Protein AF-A0A7X1TSQ8-F1 (afdb_monomer_lite)

Sequence (184 aa):
MPGPVLPGQARSPDPARPEPLLPPGRLTRRQRAEREAVRISEQYHWKRGFLALADALDRENWGKLRESIEREIECGMTPEEFELMLQLRAYWHEQIHFRSPYTSRYDSLPWGLGLALIRRSAGVPCLDEMIILIERLYEYAEVACSKRSLPAFAQRLGAILDRADPDVDLEYWLCAQEARCSFR

pLDDT: mean 83.76, std 14.95, range [42.09, 97.5]

Foldseek 3Di:
DDDDDDPDDDPDPDPPDPDPDDDPPDDDLLRVQLVVLVVCCVVLVQPVLSVVSSVVCSPDDNPVVVVQVVVVVVVVDHSLLSSLLVLVQVVQLPDPLQAFPPDNPRSGQRPVLSSLLQLLAPPRDDNVVSVVLLVLLSVCLVVPDDCVVQVGSNSSSVVLSVPFDSVHRSVVSSVVVVVVVVVD

Radius of gyration: 23.64 Å; chains: 1; bounding box: 44×68×71 Å

Organism: NCBI:txid2651870

Structure (mmCIF, N/CA/C/O backbone):
data_AF-A0A7X1TSQ8-F1
#
_entry.id   AF-A0A7X1TSQ8-F1
#
loop_
_atom_site.group_PDB
_atom_site.id
_atom_site.type_symbol
_atom_site.label_atom_id
_atom_site.label_alt_id
_atom_site.label_comp_id
_atom_site.label_asym_id
_atom_site.label_entity_id
_atom_site.label_seq_id
_atom_site.pdbx_PDB_ins_code
_atom_site.Cartn_x
_atom_site.Cartn_y
_atom_site.Cartn_z
_atom_site.occupancy
_atom_site.B_iso_or_equiv
_atom_site.auth_seq_id
_atom_site.auth_comp_id
_atom_site.auth_asym_id
_atom_site.auth_atom_id
_atom_site.pdbx_PDB_model_num
ATOM 1 N N . MET A 1 1 ? 20.767 52.996 46.095 1.00 42.09 1 MET A N 1
ATOM 2 C CA . MET A 1 1 ? 21.727 51.945 45.695 1.00 42.09 1 MET A CA 1
ATOM 3 C C . MET A 1 1 ? 21.057 50.590 45.907 1.00 42.09 1 MET A C 1
ATOM 5 O O . MET A 1 1 ? 20.962 50.182 47.057 1.00 42.09 1 MET A O 1
ATOM 9 N N . PRO A 1 2 ? 20.488 49.938 44.878 1.00 43.22 2 PRO A N 1
ATOM 10 C CA . PRO A 1 2 ? 19.955 48.586 45.018 1.00 43.22 2 PRO A CA 1
ATOM 11 C C . PRO A 1 2 ? 21.089 47.553 44.908 1.00 43.22 2 PRO A C 1
ATOM 13 O O . PRO A 1 2 ? 21.976 47.691 44.068 1.00 43.22 2 PRO A O 1
ATOM 16 N N . GLY A 1 3 ? 21.081 46.577 45.820 1.00 46.47 3 GLY A N 1
ATOM 17 C CA . GLY A 1 3 ? 22.130 45.569 46.007 1.00 46.47 3 GLY A CA 1
ATOM 18 C C . GLY A 1 3 ? 22.195 44.490 44.913 1.00 46.47 3 GLY A C 1
ATOM 19 O O . GLY A 1 3 ? 21.320 44.426 44.048 1.00 46.47 3 GLY A O 1
ATOM 20 N N . PRO A 1 4 ? 23.246 43.649 44.935 1.00 51.88 4 PRO A N 1
ATOM 21 C CA . PRO A 1 4 ? 23.547 42.711 43.861 1.00 51.88 4 PRO A CA 1
ATOM 22 C C . PRO A 1 4 ? 22.601 41.501 43.854 1.00 51.88 4 PRO A C 1
ATOM 24 O O . PRO A 1 4 ? 22.231 40.958 44.894 1.00 51.88 4 PRO A O 1
ATOM 27 N N . VAL A 1 5 ? 22.232 41.083 42.643 1.00 52.88 5 VAL A N 1
ATOM 28 C CA . VAL A 1 5 ? 21.383 39.925 42.337 1.00 52.88 5 VAL A CA 1
ATOM 29 C C . VAL A 1 5 ? 22.169 38.629 42.568 1.00 52.88 5 VAL A C 1
ATOM 31 O O . VAL A 1 5 ? 23.261 38.461 42.027 1.00 52.88 5 VAL A O 1
ATOM 34 N N . LEU A 1 6 ? 21.613 37.707 43.360 1.00 50.16 6 LEU A N 1
ATOM 35 C CA . LEU A 1 6 ? 22.168 36.366 43.575 1.00 50.16 6 LEU A CA 1
ATOM 36 C C . LEU A 1 6 ? 21.910 35.459 42.352 1.00 50.16 6 LEU A C 1
ATOM 38 O O . LEU A 1 6 ? 20.778 35.421 41.862 1.00 50.16 6 LEU A O 1
ATOM 42 N N . PRO A 1 7 ? 22.906 34.691 41.872 1.00 45.75 7 PRO A N 1
ATOM 43 C CA . PRO A 1 7 ? 22.723 33.726 40.795 1.00 45.75 7 PRO A CA 1
ATOM 44 C C . PRO A 1 7 ? 22.235 32.392 41.370 1.00 45.75 7 PRO A C 1
ATOM 46 O O . PRO A 1 7 ? 22.938 31.738 42.135 1.00 45.75 7 PRO A O 1
ATOM 49 N N . GLY A 1 8 ? 21.022 31.979 41.004 1.00 49.91 8 GLY A N 1
ATOM 50 C CA . GLY A 1 8 ? 20.479 30.697 41.453 1.00 49.91 8 GLY A CA 1
ATOM 51 C C . GLY A 1 8 ? 18.962 30.610 41.377 1.00 49.91 8 GLY A C 1
ATOM 52 O O . GLY A 1 8 ? 18.309 30.414 42.393 1.00 49.91 8 GLY A O 1
ATOM 53 N N . GLN A 1 9 ? 18.389 30.742 40.182 1.00 47.16 9 GLN A N 1
ATOM 54 C CA . GLN A 1 9 ? 17.048 30.223 39.918 1.00 47.16 9 GLN A CA 1
ATOM 55 C C . GLN A 1 9 ? 17.116 29.343 38.677 1.00 47.16 9 GLN A C 1
ATOM 57 O O . GLN A 1 9 ? 17.039 29.811 37.541 1.00 47.16 9 GLN A O 1
ATOM 62 N N . ALA A 1 10 ? 17.305 28.045 38.913 1.00 42.91 10 ALA A N 1
ATOM 63 C CA . ALA A 1 10 ? 16.937 27.037 37.939 1.00 42.91 10 ALA A CA 1
ATOM 64 C C . ALA A 1 10 ? 15.448 27.237 37.625 1.00 42.91 10 ALA A C 1
ATOM 66 O O . ALA A 1 10 ? 14.617 27.248 38.533 1.00 42.91 10 ALA A O 1
ATOM 67 N N . ARG A 1 11 ? 15.120 27.455 36.347 1.00 42.12 11 ARG A N 1
ATOM 68 C CA . ARG A 1 11 ? 13.734 27.448 35.878 1.00 42.12 11 ARG A CA 1
ATOM 69 C C . ARG A 1 11 ? 13.141 26.090 36.232 1.00 42.12 11 ARG A C 1
ATOM 71 O O . ARG A 1 11 ? 13.570 25.079 35.681 1.00 42.12 11 ARG A O 1
ATOM 78 N N . SER A 1 12 ? 12.179 26.074 37.147 1.00 48.53 12 SER A N 1
ATOM 79 C CA . SER A 1 12 ? 11.323 24.911 37.351 1.00 48.53 12 SER A CA 1
ATOM 80 C C . SER A 1 12 ? 10.701 24.518 36.004 1.00 48.53 12 SER A C 1
ATOM 82 O O . SER A 1 12 ? 10.292 25.414 35.257 1.00 48.53 12 SER A O 1
ATOM 84 N N . PRO A 1 13 ? 10.643 23.222 35.658 1.00 49.19 13 PRO A N 1
ATOM 85 C CA . PRO A 1 13 ? 9.943 22.786 34.463 1.00 49.19 13 PRO A CA 1
ATOM 86 C C . PRO A 1 13 ? 8.463 23.143 34.613 1.00 49.19 13 PRO A C 1
ATOM 88 O O . PRO A 1 13 ? 7.838 22.837 35.628 1.00 49.19 13 PRO A O 1
ATOM 91 N N . ASP A 1 14 ? 7.944 23.846 33.611 1.00 52.38 14 ASP A N 1
ATOM 92 C CA . ASP A 1 14 ? 6.536 24.206 33.476 1.00 52.38 14 ASP A CA 1
ATOM 93 C C . ASP A 1 14 ? 5.695 22.919 33.611 1.00 52.38 14 ASP A C 1
ATOM 95 O O . ASP A 1 14 ? 5.955 21.960 32.871 1.00 52.38 14 ASP A O 1
ATOM 99 N N . PRO A 1 15 ? 4.755 22.810 34.571 1.00 52.53 15 PRO A N 1
ATOM 100 C CA . PRO A 1 15 ? 3.926 21.621 34.675 1.00 52.53 15 PRO A CA 1
ATOM 101 C C . PRO A 1 15 ? 3.116 21.503 33.386 1.00 52.53 15 PRO A C 1
ATOM 103 O O . PRO A 1 15 ? 2.436 22.446 32.980 1.00 52.53 15 PRO A O 1
ATOM 106 N N . ALA A 1 16 ? 3.249 20.348 32.731 1.00 58.88 16 ALA A N 1
ATOM 107 C CA . ALA A 1 16 ? 2.577 19.999 31.489 1.00 58.88 16 ALA A CA 1
ATOM 108 C C . ALA A 1 16 ? 1.152 20.566 31.463 1.00 58.88 16 ALA A C 1
ATOM 110 O O . ALA A 1 16 ? 0.342 20.263 32.343 1.00 58.88 16 ALA A O 1
ATOM 111 N N . ARG A 1 17 ? 0.872 21.425 30.471 1.00 47.88 17 ARG A N 1
ATOM 112 C CA . ARG A 1 17 ? -0.461 21.990 30.243 1.00 47.88 17 ARG A CA 1
ATOM 113 C C . ARG A 1 17 ? -1.490 20.857 30.329 1.00 47.88 17 ARG A C 1
ATOM 115 O O . ARG A 1 17 ? -1.370 19.914 29.546 1.00 47.88 17 ARG A O 1
ATOM 122 N N . PRO A 1 18 ? -2.477 20.933 31.239 1.00 56.16 18 PRO A N 1
ATOM 123 C CA . PRO A 1 18 ? -3.542 19.946 31.297 1.00 56.16 18 PRO A CA 1
ATOM 124 C C . PRO A 1 18 ? -4.222 19.870 29.932 1.00 56.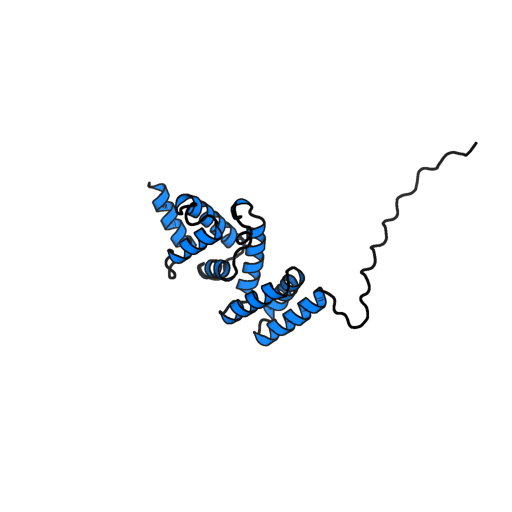16 18 PRO A C 1
ATOM 126 O O . PRO A 1 18 ? -4.555 20.910 29.353 1.00 56.16 18 PRO A O 1
ATOM 129 N N . GLU A 1 19 ? -4.408 18.657 29.409 1.00 56.03 19 GLU A N 1
ATOM 130 C CA . GLU A 1 19 ? -5.232 18.461 28.220 1.00 56.03 19 GLU A CA 1
ATOM 131 C C . GLU A 1 19 ? -6.602 1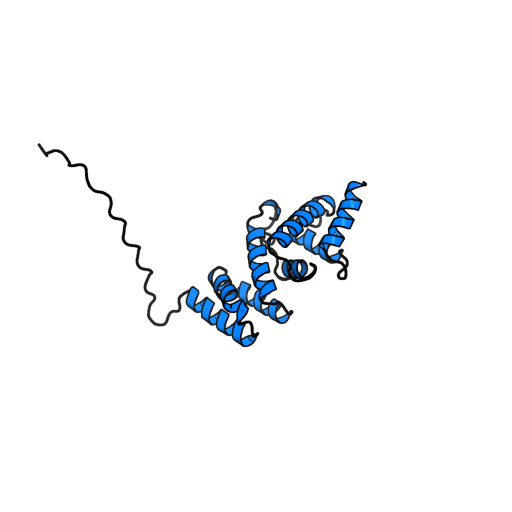9.123 28.445 1.00 56.03 19 GLU A C 1
ATOM 133 O O . GLU A 1 19 ? -7.179 18.991 29.531 1.00 56.03 19 GLU A O 1
ATOM 138 N N . PRO A 1 20 ? -7.129 19.877 27.464 1.00 57.53 20 PRO A N 1
ATOM 139 C CA . PRO A 1 20 ? -8.392 20.576 27.628 1.00 57.53 20 PRO A CA 1
ATOM 140 C C . PRO A 1 20 ? -9.514 19.567 27.894 1.00 57.53 20 PRO A C 1
ATOM 142 O O . PRO A 1 20 ? -9.884 18.779 27.023 1.00 57.53 20 PRO A O 1
ATOM 145 N N . LEU A 1 21 ? -10.059 19.614 29.112 1.00 58.91 21 LEU A N 1
ATOM 146 C CA . LEU A 1 21 ? -11.204 18.820 29.547 1.00 58.91 21 LEU A CA 1
ATOM 147 C C . LEU A 1 21 ? -12.394 19.120 28.625 1.00 58.91 21 LEU A C 1
ATOM 149 O O . LEU A 1 21 ? -12.969 20.210 28.660 1.00 58.91 21 LEU A O 1
ATOM 153 N N . LEU A 1 22 ? -12.745 18.164 27.763 1.00 58.62 22 LEU A N 1
ATOM 154 C CA . LEU A 1 22 ? -13.924 18.275 26.910 1.00 58.62 22 LEU A CA 1
ATOM 155 C C . LEU A 1 22 ? -15.200 18.271 27.769 1.00 58.62 22 LEU A C 1
ATOM 157 O O . LEU A 1 22 ? -15.262 17.567 28.779 1.00 58.62 22 LEU A O 1
ATOM 161 N N . PRO A 1 23 ? -16.243 19.022 27.371 1.00 54.38 23 PRO A N 1
ATOM 162 C CA . PRO A 1 23 ? -17.518 19.009 28.072 1.00 54.38 23 PRO A CA 1
ATOM 163 C C . PRO A 1 23 ? -18.144 17.600 28.057 1.00 54.38 23 PRO A C 1
ATOM 165 O O . PRO A 1 23 ? -17.991 16.867 27.071 1.00 54.38 23 PRO A O 1
ATOM 168 N N . PRO A 1 24 ? -18.881 17.223 29.119 1.00 45.97 24 PRO A N 1
ATOM 169 C CA . PRO A 1 24 ? -19.479 15.898 29.246 1.00 45.97 24 PRO A CA 1
ATOM 170 C C . PRO A 1 24 ? -20.386 15.589 28.046 1.00 45.97 24 PRO A C 1
ATOM 172 O O . PRO A 1 24 ? -21.261 16.375 27.690 1.00 45.97 24 PRO A O 1
ATOM 175 N N . GLY A 1 25 ? -20.138 14.449 27.395 1.00 60.78 25 GLY A N 1
ATOM 176 C CA . GLY A 1 25 ? -20.881 13.978 26.219 1.00 60.78 25 GLY A CA 1
ATOM 177 C C . GLY A 1 25 ? -20.205 14.219 24.863 1.00 60.78 25 GLY A C 1
ATOM 178 O O . GLY A 1 25 ? -20.661 13.663 23.864 1.00 60.78 25 GLY A O 1
ATOM 179 N N . ARG A 1 26 ? -19.104 14.983 24.788 1.00 71.06 26 ARG A N 1
ATOM 180 C CA . ARG A 1 26 ? -18.296 15.070 23.559 1.00 71.06 26 ARG A CA 1
ATOM 181 C C . ARG A 1 26 ? -17.155 14.061 23.587 1.00 71.06 26 ARG A C 1
ATOM 183 O O . ARG A 1 26 ? -16.262 14.158 24.418 1.00 71.06 26 ARG A O 1
ATOM 190 N N . LEU A 1 27 ? -17.172 13.134 22.632 1.00 74.31 27 LEU A N 1
ATOM 191 C CA . LEU A 1 27 ? -16.063 12.211 22.411 1.00 74.31 27 LEU A CA 1
ATOM 192 C C . LEU A 1 27 ? -14.830 12.969 21.896 1.00 74.31 27 LEU A C 1
ATOM 194 O O . LEU A 1 27 ? -14.943 13.816 21.000 1.00 74.31 27 LEU A O 1
ATOM 198 N N . THR A 1 28 ? -13.651 12.629 22.417 1.00 82.31 28 THR A N 1
ATOM 199 C CA . THR A 1 28 ? -12.367 13.065 21.852 1.00 82.31 28 THR A CA 1
ATOM 200 C C . THR A 1 28 ? -12.219 12.561 20.408 1.00 82.31 28 THR A C 1
ATOM 202 O O . THR A 1 28 ? -12.964 11.691 19.945 1.00 82.31 28 THR A O 1
ATOM 205 N N . ARG A 1 29 ? -11.262 13.113 19.645 1.00 79.12 29 ARG A N 1
ATOM 206 C CA . ARG A 1 29 ? -10.922 12.586 18.307 1.00 79.12 29 ARG A CA 1
ATOM 207 C C . ARG A 1 29 ? -10.576 11.093 18.388 1.00 79.12 29 ARG A C 1
ATOM 209 O O . ARG A 1 29 ? -11.200 10.303 17.684 1.00 79.12 29 ARG A O 1
ATOM 216 N N . ARG A 1 30 ? -9.723 10.730 19.350 1.00 82.75 30 ARG A N 1
ATOM 217 C CA . ARG A 1 30 ? -9.328 9.350 19.629 1.00 82.75 30 ARG A CA 1
ATOM 218 C C . ARG A 1 30 ? -10.512 8.446 19.971 1.00 82.75 30 ARG A C 1
ATOM 220 O O . ARG A 1 30 ? -10.668 7.400 19.360 1.00 82.75 30 ARG A O 1
ATOM 227 N N . GLN A 1 31 ? -11.402 8.876 20.864 1.00 85.06 31 GLN A N 1
ATOM 228 C CA . GLN A 1 31 ? -12.587 8.094 21.244 1.00 85.06 31 GLN A CA 1
ATOM 229 C C . GLN A 1 31 ? -13.548 7.866 20.066 1.00 85.06 31 GLN A C 1
ATOM 231 O O . GLN A 1 31 ? -14.201 6.827 19.984 1.00 85.06 31 GLN A O 1
ATOM 236 N N . ARG A 1 32 ? -13.655 8.826 19.134 1.00 83.50 32 ARG A N 1
ATOM 237 C CA . ARG A 1 32 ? -14.426 8.631 17.894 1.00 83.50 32 ARG A CA 1
ATOM 238 C C . ARG A 1 32 ? -13.762 7.617 16.967 1.00 83.50 32 ARG A C 1
ATOM 240 O O . ARG A 1 32 ? -14.468 6.772 16.425 1.00 83.50 32 ARG A O 1
ATOM 247 N N . ALA A 1 33 ? -12.440 7.690 16.815 1.00 85.19 33 ALA A N 1
ATOM 248 C CA . ALA A 1 33 ? -11.670 6.737 16.022 1.00 85.19 33 ALA A CA 1
ATOM 249 C C . ALA A 1 33 ? -11.789 5.310 16.581 1.00 85.19 33 ALA A C 1
ATOM 251 O O . ALA A 1 33 ? -12.087 4.386 15.833 1.00 85.19 33 ALA A O 1
ATOM 252 N N . GLU A 1 34 ? -11.664 5.142 17.899 1.00 86.81 34 GLU A N 1
ATOM 253 C CA . GLU A 1 34 ? -11.827 3.853 18.583 1.00 86.81 34 GLU A CA 1
ATOM 254 C C . GLU A 1 34 ? -13.233 3.284 18.412 1.00 86.81 34 GLU A C 1
ATOM 256 O O . GLU A 1 34 ? -13.381 2.122 18.045 1.00 86.81 34 GLU A O 1
ATOM 261 N N . ARG A 1 35 ? -14.277 4.097 18.615 1.00 87.75 35 ARG A N 1
ATOM 262 C CA . ARG A 1 35 ? -15.665 3.656 18.413 1.00 87.75 35 ARG A CA 1
ATOM 263 C C . ARG A 1 35 ? -15.894 3.132 16.994 1.00 87.75 35 ARG A C 1
ATOM 265 O O . ARG A 1 35 ? -16.598 2.143 16.808 1.00 87.75 35 ARG A O 1
ATOM 272 N N . GLU A 1 36 ? -15.317 3.797 16.002 1.00 86.38 36 GLU A N 1
ATOM 273 C CA . GLU A 1 36 ? -15.468 3.393 14.610 1.00 86.38 36 GLU A CA 1
ATOM 274 C C . GLU A 1 36 ? -14.628 2.159 14.270 1.00 86.38 36 GLU A C 1
ATOM 276 O O . GLU A 1 36 ? -15.106 1.263 13.577 1.00 86.38 36 GLU A O 1
ATOM 281 N N . ALA A 1 37 ? -13.416 2.066 14.818 1.00 87.00 37 ALA A N 1
ATOM 282 C CA . ALA A 1 37 ? -12.597 0.866 14.729 1.00 87.00 37 ALA A CA 1
ATOM 283 C C . ALA A 1 37 ? -13.308 -0.345 15.350 1.00 87.00 37 ALA A C 1
ATOM 285 O O . ALA A 1 37 ? -13.276 -1.417 14.752 1.00 87.00 37 ALA A O 1
ATOM 286 N N . VAL A 1 38 ? -14.020 -0.177 16.477 1.00 90.38 38 VAL A N 1
ATOM 287 C CA . VAL A 1 38 ? -14.881 -1.228 17.048 1.00 90.38 38 VAL A CA 1
ATOM 288 C C . VAL A 1 38 ? -15.941 -1.638 16.028 1.00 90.38 38 VAL A C 1
ATOM 290 O O . VAL A 1 38 ? -16.001 -2.816 15.684 1.00 90.38 38 VAL A O 1
ATOM 293 N N . ARG A 1 39 ? -16.707 -0.684 15.473 1.00 90.88 39 ARG A N 1
ATOM 294 C CA . ARG A 1 39 ? -17.758 -0.981 14.482 1.00 90.88 39 ARG A CA 1
ATOM 295 C C . ARG A 1 39 ? -17.219 -1.788 13.299 1.00 90.88 39 ARG A C 1
ATOM 297 O O . ARG A 1 39 ? -17.798 -2.812 12.953 1.00 90.88 39 ARG A O 1
ATOM 304 N N . ILE A 1 40 ? -16.119 -1.340 12.691 1.00 86.31 40 ILE A N 1
ATOM 305 C CA . ILE A 1 40 ? -15.497 -2.018 11.543 1.00 86.31 40 ILE A CA 1
ATOM 306 C C . ILE A 1 40 ? -14.978 -3.401 11.963 1.00 86.31 40 ILE A C 1
ATOM 308 O O . ILE A 1 40 ? -15.222 -4.389 11.272 1.00 86.31 40 ILE A O 1
ATOM 312 N N . SER A 1 41 ? -14.315 -3.500 13.119 1.00 88.19 41 SER A N 1
ATOM 313 C CA . SER A 1 41 ? -13.780 -4.769 13.624 1.00 88.19 41 SER A CA 1
ATOM 314 C C . SER A 1 41 ? -14.870 -5.811 13.893 1.00 88.19 41 SER A C 1
ATOM 316 O O . SER A 1 41 ? -14.657 -6.996 13.641 1.00 88.19 41 SER A O 1
ATOM 318 N N . GLU A 1 42 ? -16.044 -5.386 14.362 1.00 89.88 42 GLU A N 1
ATOM 319 C CA . GLU A 1 42 ? -17.188 -6.261 14.615 1.00 89.88 42 GLU A CA 1
ATOM 320 C C . GLU A 1 42 ? -17.882 -6.661 13.314 1.00 89.88 42 GLU A C 1
ATOM 322 O O . GLU A 1 42 ? -18.119 -7.849 13.099 1.00 89.88 42 GLU A O 1
ATOM 327 N N . GLN A 1 43 ? -18.149 -5.690 12.436 1.00 89.62 43 GLN A N 1
ATOM 328 C CA . GLN A 1 43 ? -18.839 -5.898 11.163 1.00 89.62 43 GLN A CA 1
ATOM 329 C C . GLN A 1 43 ? -18.077 -6.842 10.225 1.00 89.62 43 GLN A C 1
ATOM 331 O O . GLN A 1 43 ? -18.698 -7.671 9.567 1.00 89.62 43 GLN A O 1
ATOM 336 N N . TYR A 1 44 ? -16.748 -6.729 10.173 1.00 87.31 44 TYR A N 1
ATOM 337 C CA . TYR A 1 44 ? -15.906 -7.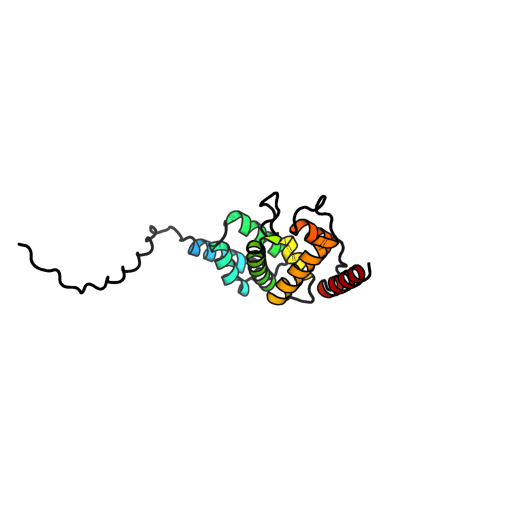490 9.244 1.00 87.31 44 TYR A CA 1
ATOM 338 C C . TYR A 1 44 ? -15.051 -8.566 9.928 1.00 87.31 44 TYR A C 1
ATOM 340 O O . TYR A 1 44 ? -14.180 -9.156 9.298 1.00 87.31 44 TYR A O 1
ATOM 348 N N . HIS A 1 45 ? -15.274 -8.837 11.219 1.00 87.69 45 HIS A N 1
ATOM 349 C CA . HIS A 1 45 ? -14.499 -9.799 12.022 1.00 87.69 45 HIS A CA 1
ATOM 350 C C . HIS A 1 45 ? -12.984 -9.502 12.119 1.00 87.69 45 HIS A C 1
ATOM 352 O O . HIS A 1 45 ? -12.161 -10.387 12.354 1.00 87.69 45 HIS A O 1
ATOM 358 N N . TRP A 1 46 ? -12.607 -8.229 12.029 1.00 89.25 46 TRP A N 1
ATOM 359 C CA . TRP A 1 46 ? -11.233 -7.717 12.028 1.00 89.25 46 TRP A CA 1
ATOM 360 C C . TRP A 1 46 ? -10.668 -7.438 13.430 1.00 89.25 46 TRP A C 1
ATOM 362 O O . TRP A 1 46 ? -10.068 -6.396 13.691 1.00 89.25 46 TRP A O 1
ATOM 372 N N . LYS A 1 47 ? -10.824 -8.376 14.371 1.00 84.12 47 LYS A N 1
ATOM 373 C CA . LYS A 1 47 ? -10.367 -8.169 15.763 1.00 84.12 47 LYS A CA 1
ATOM 374 C C . LYS A 1 47 ? -8.869 -7.852 15.871 1.00 84.12 47 LYS A C 1
ATOM 376 O O . LYS A 1 47 ? -8.481 -7.043 16.706 1.00 84.12 47 LYS A O 1
ATOM 381 N N . ARG A 1 48 ? -8.035 -8.467 15.023 1.00 84.38 48 ARG A N 1
ATOM 382 C CA . ARG A 1 48 ? -6.573 -8.265 15.023 1.00 84.38 48 ARG A CA 1
ATOM 383 C C . ARG A 1 48 ? -6.157 -6.899 14.460 1.00 84.38 48 ARG A C 1
ATOM 385 O O . ARG A 1 48 ? -5.201 -6.331 14.963 1.00 84.38 48 ARG A O 1
ATOM 392 N N . GLY A 1 49 ? -6.920 -6.340 13.516 1.00 84.69 49 GLY A N 1
ATOM 393 C CA . GLY A 1 49 ? -6.639 -5.038 12.892 1.00 84.69 49 GLY A CA 1
ATOM 394 C C . GLY A 1 49 ? -7.186 -3.825 13.654 1.00 84.69 49 GLY A C 1
ATOM 395 O O . GLY A 1 49 ? -7.051 -2.697 13.187 1.00 84.69 49 GLY A O 1
ATOM 396 N N . PHE A 1 50 ? -7.824 -4.026 14.815 1.00 87.44 50 PHE A N 1
ATOM 397 C CA . PHE A 1 50 ? -8.478 -2.956 15.576 1.00 87.44 50 PHE A CA 1
ATOM 398 C C . PHE A 1 50 ? -7.538 -1.786 15.906 1.00 87.44 50 PHE A C 1
ATOM 400 O O . PHE A 1 50 ? -7.907 -0.630 15.706 1.00 87.44 50 PHE A O 1
ATOM 407 N N . LEU A 1 51 ? -6.328 -2.077 16.397 1.00 86.50 51 LEU A N 1
ATOM 408 C CA . LEU A 1 51 ? -5.373 -1.038 16.797 1.00 86.50 51 LEU A CA 1
ATOM 409 C C . LEU A 1 51 ? -4.931 -0.200 15.593 1.00 86.50 51 LEU A C 1
ATOM 411 O O . LEU A 1 51 ? -4.984 1.027 15.651 1.00 86.50 51 LEU A O 1
ATOM 415 N N . ALA A 1 52 ? -4.593 -0.858 14.482 1.00 86.19 52 ALA A N 1
ATOM 416 C CA . ALA A 1 52 ? -4.222 -0.188 13.242 1.00 86.19 52 ALA A CA 1
ATOM 417 C C . ALA A 1 52 ? -5.367 0.684 12.698 1.00 86.19 52 ALA A C 1
ATOM 419 O O . ALA A 1 52 ? -5.134 1.814 12.268 1.00 86.19 52 ALA A O 1
ATOM 420 N N . LEU A 1 53 ? -6.614 0.198 12.762 1.00 86.44 53 LEU A N 1
ATOM 421 C CA . LEU A 1 53 ? -7.799 0.965 12.369 1.00 86.44 53 LEU A CA 1
ATOM 422 C C . LEU A 1 53 ? -7.974 2.209 13.245 1.00 86.44 53 LEU A C 1
ATOM 424 O O . LEU A 1 53 ? -8.154 3.305 12.717 1.00 86.44 53 LEU A O 1
ATOM 428 N N . ALA A 1 54 ? -7.901 2.060 14.569 1.00 86.38 54 ALA A N 1
ATOM 429 C CA . ALA A 1 54 ? -8.060 3.172 15.502 1.00 86.38 54 ALA A CA 1
ATOM 430 C C . ALA A 1 54 ? -6.973 4.239 15.298 1.00 86.38 54 ALA A C 1
ATOM 432 O O . ALA A 1 54 ? -7.272 5.434 15.282 1.00 86.38 54 ALA A O 1
ATOM 433 N N . ASP A 1 55 ? -5.726 3.818 15.091 1.00 86.38 55 ASP A N 1
ATOM 434 C CA . ASP A 1 55 ? -4.600 4.722 14.859 1.00 86.38 55 ASP A CA 1
ATOM 435 C C . ASP A 1 55 ? -4.704 5.444 13.509 1.00 86.38 55 ASP A C 1
ATOM 437 O O . ASP A 1 55 ? -4.489 6.656 13.442 1.00 86.38 55 ASP A O 1
ATOM 441 N N . ALA A 1 56 ? -5.082 4.741 12.438 1.00 84.00 56 ALA A N 1
ATOM 442 C CA . ALA A 1 56 ? -5.271 5.347 11.121 1.00 84.00 56 ALA A CA 1
ATOM 443 C C . ALA A 1 56 ? -6.423 6.365 11.121 1.00 84.00 56 ALA A C 1
ATOM 445 O O . ALA A 1 56 ? -6.276 7.489 10.628 1.00 84.00 56 ALA A O 1
ATOM 446 N N . LEU A 1 57 ? -7.555 6.001 11.733 1.00 83.12 57 LEU A N 1
ATOM 447 C CA . LEU A 1 57 ? -8.736 6.859 11.842 1.00 83.12 57 LEU A CA 1
ATOM 448 C C . LEU A 1 57 ? -8.497 8.085 12.735 1.00 83.12 57 LEU A C 1
ATOM 450 O O . LEU A 1 57 ? -9.110 9.131 12.512 1.00 83.12 57 LEU A O 1
ATOM 454 N N . ASP A 1 58 ? -7.599 7.991 13.718 1.00 83.62 58 ASP A N 1
ATOM 455 C CA . ASP A 1 58 ? -7.213 9.136 14.544 1.00 83.62 58 ASP A CA 1
ATOM 456 C C . ASP A 1 58 ? -6.259 10.095 13.817 1.00 83.62 58 ASP A C 1
ATOM 458 O O . ASP A 1 58 ? -6.251 11.282 14.121 1.00 83.62 58 ASP A O 1
ATOM 462 N N . ARG A 1 59 ? -5.479 9.642 12.828 1.00 75.75 59 ARG A N 1
ATOM 463 C CA . ARG A 1 59 ? -4.487 10.487 12.133 1.00 75.75 59 ARG A CA 1
ATOM 464 C C . ARG A 1 59 ? -5.054 11.222 10.922 1.00 75.75 59 ARG A C 1
ATOM 466 O O . ARG A 1 59 ? -4.770 12.410 10.748 1.00 75.75 59 ARG A O 1
ATOM 473 N N . GLU A 1 60 ? -5.890 10.570 10.120 1.00 67.12 60 GLU A N 1
ATOM 474 C CA . GLU A 1 60 ? -6.311 11.092 8.814 1.00 67.12 60 GLU A CA 1
ATOM 475 C C . GLU A 1 60 ? -7.679 11.805 8.809 1.00 67.12 60 GLU A C 1
ATOM 477 O O . GLU A 1 60 ? -8.381 11.922 9.818 1.00 67.12 60 GLU A O 1
ATOM 482 N N . ASN A 1 61 ? -8.047 12.335 7.636 1.00 66.62 61 ASN A N 1
ATOM 483 C CA . ASN A 1 61 ? -9.343 12.951 7.382 1.00 66.62 61 ASN A CA 1
ATOM 484 C C . ASN A 1 61 ? -10.431 11.862 7.271 1.00 66.62 61 ASN A C 1
ATOM 486 O O . ASN A 1 61 ? -10.598 11.211 6.238 1.00 66.62 61 ASN A O 1
ATOM 490 N N . TRP A 1 62 ? -11.149 11.688 8.380 1.00 68.81 62 TRP A N 1
ATOM 491 C CA . TRP A 1 62 ? -12.028 10.568 8.728 1.00 68.81 62 TRP A CA 1
ATOM 492 C C . TRP A 1 62 ? -12.944 10.037 7.610 1.00 68.81 62 TRP A C 1
ATOM 494 O O . TRP A 1 62 ? -12.968 8.832 7.374 1.00 68.81 62 TRP A O 1
ATOM 504 N N . GLY A 1 63 ? -13.690 10.898 6.908 1.00 67.81 63 GLY A N 1
ATOM 505 C CA . GLY A 1 63 ? -14.743 10.441 5.986 1.00 67.81 63 GLY A CA 1
ATOM 506 C C . GLY A 1 63 ? -14.214 9.671 4.771 1.00 67.81 63 GLY A C 1
ATOM 507 O O . GLY A 1 63 ? -14.683 8.579 4.470 1.00 67.81 63 GLY A O 1
ATOM 508 N N . LYS A 1 64 ? -13.187 10.211 4.107 1.00 73.56 64 LYS A N 1
ATOM 509 C CA . LYS A 1 64 ? -12.648 9.627 2.865 1.00 73.56 64 LYS A CA 1
ATOM 510 C C . LYS A 1 64 ? -11.808 8.378 3.116 1.00 73.56 64 LYS A C 1
ATOM 512 O O . LYS A 1 64 ? -11.826 7.454 2.301 1.00 73.56 64 LYS A O 1
ATOM 517 N N . LEU A 1 65 ? -11.067 8.362 4.228 1.00 81.19 65 LEU A N 1
ATOM 518 C CA . LEU A 1 65 ? -10.285 7.195 4.617 1.00 81.19 65 LEU A CA 1
ATOM 519 C C . LEU A 1 65 ? -11.219 6.018 4.915 1.00 81.19 65 LEU A C 1
ATOM 521 O O . LEU A 1 65 ? -10.980 4.922 4.420 1.00 81.19 65 LEU A O 1
ATOM 525 N N . ARG A 1 66 ? -12.317 6.260 5.644 1.00 82.06 66 ARG A N 1
ATOM 526 C CA . ARG A 1 66 ? -13.276 5.209 5.989 1.00 82.06 66 ARG A CA 1
ATOM 527 C C . ARG A 1 66 ? -13.873 4.530 4.759 1.00 82.06 66 ARG A C 1
ATOM 529 O O . ARG A 1 66 ? -13.794 3.314 4.662 1.00 82.06 66 ARG A O 1
ATOM 536 N N . GLU A 1 67 ? -14.428 5.302 3.827 1.00 86.00 67 GLU A N 1
ATOM 537 C CA . GLU A 1 67 ? -15.040 4.756 2.605 1.00 86.00 67 GLU A CA 1
ATOM 538 C C . GLU A 1 67 ? -14.043 3.929 1.787 1.00 86.00 67 GLU A C 1
ATOM 540 O O . GLU A 1 67 ? -14.394 2.883 1.247 1.00 86.00 67 GLU A O 1
ATOM 545 N N . SER A 1 68 ? -12.786 4.381 1.721 1.00 86.75 68 SER A N 1
ATOM 546 C CA . SER A 1 68 ? -11.732 3.639 1.028 1.00 86.75 68 SER A CA 1
ATOM 547 C C . SER A 1 68 ? -11.434 2.319 1.736 1.00 86.75 68 SER A C 1
ATOM 549 O O . SER A 1 68 ? -11.411 1.288 1.080 1.00 86.75 68 SER A O 1
ATOM 551 N N . ILE A 1 69 ? -11.257 2.339 3.062 1.00 87.00 69 ILE A N 1
ATOM 552 C CA . ILE A 1 69 ? -10.986 1.133 3.854 1.00 87.00 69 ILE A CA 1
ATOM 553 C C . ILE A 1 69 ? -12.134 0.134 3.723 1.00 87.00 69 ILE A C 1
ATOM 555 O O . ILE A 1 69 ? -11.882 -1.016 3.391 1.00 87.00 69 ILE A O 1
ATOM 559 N N . GLU A 1 70 ? -13.379 0.557 3.952 1.00 89.94 70 GLU A N 1
ATOM 560 C CA . GLU A 1 70 ? -14.540 -0.340 3.895 1.00 89.94 70 GLU A CA 1
ATOM 561 C C . GLU A 1 70 ? -14.679 -0.991 2.517 1.00 89.94 70 GLU A C 1
ATOM 563 O O . GLU A 1 70 ? -14.832 -2.207 2.442 1.00 89.94 70 GLU A O 1
ATOM 568 N N . ARG A 1 71 ? -14.508 -0.217 1.436 1.00 92.25 71 ARG A N 1
ATOM 569 C CA . ARG A 1 71 ? -14.505 -0.762 0.073 1.00 92.25 71 ARG A CA 1
ATOM 570 C C . ARG A 1 71 ? -13.419 -1.819 -0.123 1.00 92.25 71 ARG A C 1
ATOM 572 O O . ARG A 1 71 ? -13.680 -2.854 -0.723 1.00 92.25 71 ARG A O 1
ATOM 579 N N . GLU A 1 72 ? -12.195 -1.572 0.341 1.00 93.50 72 GLU A N 1
ATOM 580 C CA . GLU A 1 72 ? -11.121 -2.555 0.170 1.00 93.50 72 GLU A CA 1
ATOM 581 C C . GLU A 1 72 ? -11.333 -3.803 1.048 1.00 93.50 72 GLU A C 1
ATOM 583 O O . GLU A 1 72 ? -11.013 -4.908 0.612 1.00 93.50 72 GLU A O 1
ATOM 588 N N . ILE A 1 73 ? -11.926 -3.665 2.243 1.00 92.25 73 ILE A N 1
ATOM 589 C CA . ILE A 1 73 ? -12.335 -4.811 3.075 1.00 92.25 73 ILE A CA 1
ATOM 590 C C . ILE A 1 73 ? -13.376 -5.661 2.336 1.00 92.25 73 ILE A C 1
ATOM 592 O O . ILE A 1 73 ? -13.242 -6.883 2.289 1.00 92.25 73 ILE A O 1
ATOM 596 N N . GLU A 1 74 ? -14.375 -5.035 1.710 1.00 91.69 74 GLU A N 1
ATOM 597 C CA . GLU A 1 74 ? -15.364 -5.729 0.870 1.00 91.69 74 GLU A CA 1
ATOM 598 C C . GLU A 1 74 ? -14.709 -6.443 -0.329 1.00 91.69 74 GLU A C 1
ATOM 600 O O . GLU A 1 74 ? -15.150 -7.522 -0.724 1.00 91.69 74 GLU A O 1
ATOM 605 N N . CYS A 1 75 ? -13.606 -5.902 -0.854 1.00 91.94 75 CYS A N 1
ATOM 606 C CA . CYS A 1 75 ? -12.760 -6.528 -1.878 1.00 91.94 75 CYS A CA 1
ATOM 607 C C . CYS A 1 75 ? -11.763 -7.570 -1.323 1.00 91.94 75 CYS A C 1
ATOM 609 O O . CYS A 1 75 ? -10.816 -7.959 -2.016 1.00 91.94 75 CYS A O 1
ATOM 611 N N . GLY A 1 76 ? -11.939 -8.013 -0.077 1.00 92.94 76 GLY A N 1
ATOM 612 C CA . GLY A 1 76 ? -11.145 -9.075 0.536 1.00 92.94 76 GLY A CA 1
ATOM 613 C C . GLY A 1 76 ? -9.795 -8.628 1.089 1.00 92.94 76 GLY A C 1
ATOM 614 O O . GLY A 1 76 ? -8.898 -9.459 1.199 1.00 92.94 76 GLY A O 1
ATOM 615 N N . MET A 1 77 ? -9.607 -7.338 1.400 1.00 94.44 77 MET A N 1
ATOM 616 C CA . MET A 1 77 ? -8.438 -6.894 2.171 1.00 94.44 77 MET A CA 1
ATOM 617 C C . MET A 1 77 ? -8.337 -7.691 3.477 1.00 94.44 77 MET A C 1
ATOM 619 O O . MET A 1 77 ? -9.352 -8.052 4.078 1.00 94.44 77 MET A O 1
ATOM 623 N N . THR A 1 78 ? -7.115 -7.966 3.918 1.00 93.06 78 THR A N 1
ATOM 624 C CA . THR A 1 78 ? -6.830 -8.585 5.221 1.00 93.06 78 THR A CA 1
ATOM 625 C C . THR A 1 78 ? -6.260 -7.559 6.209 1.00 93.06 78 THR A C 1
ATOM 627 O O . THR A 1 78 ? -5.747 -6.519 5.783 1.00 93.06 78 THR A O 1
ATOM 630 N N . PRO A 1 79 ? -6.321 -7.814 7.530 1.00 91.88 79 PRO A N 1
ATOM 631 C CA . PRO A 1 79 ? -5.671 -6.956 8.520 1.00 91.88 79 PRO A CA 1
ATOM 632 C C . PRO A 1 79 ? -4.172 -6.772 8.259 1.00 91.88 79 PRO A C 1
ATOM 634 O O . PRO A 1 79 ? -3.664 -5.658 8.361 1.00 91.88 79 PRO A O 1
ATOM 637 N N . GLU A 1 80 ? -3.483 -7.848 7.876 1.00 92.38 80 GLU A N 1
ATOM 638 C CA . GLU A 1 80 ? -2.057 -7.841 7.557 1.00 92.38 80 GLU A CA 1
ATOM 639 C C . GLU A 1 80 ? -1.751 -6.959 6.331 1.00 92.38 80 GLU A C 1
ATOM 641 O O . GLU A 1 80 ? -0.851 -6.120 6.378 1.00 92.38 80 GLU A O 1
ATOM 646 N N . GLU A 1 81 ? -2.545 -7.073 5.258 1.00 94.81 81 GLU A N 1
ATOM 647 C CA . GLU A 1 81 ? -2.435 -6.189 4.086 1.00 94.81 81 GLU A CA 1
ATOM 648 C C . GLU A 1 81 ? -2.708 -4.724 4.446 1.00 94.81 81 GLU A C 1
ATOM 650 O O . GLU A 1 81 ? -2.048 -3.826 3.927 1.00 94.81 81 GLU A O 1
ATOM 655 N N . PHE A 1 82 ? -3.670 -4.463 5.333 1.00 93.81 82 PHE A N 1
ATOM 656 C CA . PHE A 1 82 ? -4.005 -3.109 5.765 1.00 93.81 82 PHE A CA 1
ATOM 657 C C . PHE A 1 82 ? -2.873 -2.454 6.556 1.00 93.81 82 PHE A C 1
ATOM 659 O O . PHE A 1 82 ? -2.511 -1.312 6.270 1.00 93.81 82 PHE A O 1
ATOM 666 N N . GLU A 1 83 ? -2.291 -3.169 7.519 1.00 92.88 83 GLU A N 1
ATOM 667 C CA . GLU A 1 83 ? -1.146 -2.684 8.295 1.00 92.88 83 GLU A CA 1
ATOM 668 C C . GLU A 1 83 ? 0.044 -2.360 7.389 1.00 92.88 83 GLU A C 1
ATOM 670 O O . GLU A 1 83 ? 0.602 -1.260 7.465 1.00 92.88 83 GLU A O 1
ATOM 675 N N . LEU A 1 84 ? 0.376 -3.275 6.476 1.00 95.19 84 LEU A N 1
ATOM 676 C CA . LEU A 1 84 ? 1.437 -3.071 5.498 1.00 95.19 84 LEU A CA 1
ATOM 677 C C . LEU A 1 84 ? 1.131 -1.892 4.566 1.00 95.19 84 LEU A C 1
ATOM 679 O O . LEU A 1 84 ? 2.004 -1.068 4.295 1.00 95.19 84 LEU A O 1
ATOM 683 N N . MET A 1 85 ? -0.117 -1.755 4.117 1.00 94.75 85 MET A N 1
ATOM 684 C CA . MET A 1 85 ? -0.537 -0.656 3.252 1.00 94.75 85 MET A CA 1
ATOM 685 C C . MET A 1 85 ? -0.398 0.705 3.945 1.00 94.75 85 MET A C 1
ATOM 687 O O . MET A 1 85 ? 0.037 1.668 3.313 1.00 94.75 85 MET A O 1
ATOM 691 N N . LEU A 1 86 ? -0.721 0.813 5.237 1.00 92.94 86 LEU A N 1
ATOM 692 C CA . LEU A 1 86 ? -0.510 2.051 5.997 1.00 92.94 86 LEU A CA 1
ATOM 693 C C . LEU A 1 86 ? 0.973 2.427 6.063 1.00 92.94 86 LEU A C 1
ATOM 695 O O . LEU A 1 86 ? 1.323 3.586 5.829 1.00 92.94 86 LEU A O 1
ATOM 699 N N . GLN A 1 87 ? 1.837 1.453 6.351 1.00 94.44 87 GLN A N 1
ATOM 700 C CA . GLN A 1 87 ? 3.285 1.660 6.414 1.00 94.44 87 GLN A CA 1
ATOM 701 C C . GLN A 1 87 ? 3.845 2.075 5.049 1.00 94.44 87 GLN A C 1
ATOM 703 O O . GLN A 1 87 ? 4.574 3.062 4.945 1.00 94.44 87 GLN A O 1
ATOM 708 N N . LEU A 1 88 ? 3.431 1.390 3.983 1.00 95.62 88 LEU A N 1
ATOM 709 C CA . LEU A 1 88 ? 3.875 1.681 2.626 1.00 95.62 88 LEU A CA 1
ATOM 710 C C . LEU A 1 88 ? 3.390 3.053 2.136 1.00 95.62 88 LEU A C 1
ATOM 712 O O . LEU A 1 88 ? 4.135 3.773 1.474 1.00 95.62 88 LEU A O 1
ATOM 716 N N . ARG A 1 89 ? 2.163 3.463 2.486 1.00 93.88 89 ARG A N 1
ATOM 717 C CA . ARG A 1 89 ? 1.655 4.817 2.198 1.00 93.88 89 ARG A CA 1
ATOM 718 C C . ARG A 1 89 ? 2.454 5.896 2.926 1.00 93.88 89 ARG A C 1
ATOM 720 O O . ARG A 1 89 ? 2.692 6.949 2.336 1.00 93.88 89 ARG A O 1
ATOM 727 N N . ALA A 1 90 ? 2.842 5.651 4.180 1.00 92.56 90 ALA A N 1
ATOM 728 C CA . ALA A 1 90 ? 3.681 6.574 4.940 1.00 92.56 90 ALA A CA 1
ATOM 729 C C . ALA A 1 90 ? 5.052 6.734 4.269 1.00 92.56 90 ALA A C 1
ATOM 731 O O . ALA A 1 90 ? 5.443 7.859 3.961 1.00 92.56 90 ALA A O 1
ATOM 732 N N . TYR A 1 91 ? 5.700 5.616 3.924 1.00 95.44 91 TYR A N 1
ATOM 733 C CA . TYR A 1 91 ? 6.953 5.618 3.171 1.00 95.44 91 TYR A CA 1
ATOM 734 C C . TYR A 1 91 ? 6.829 6.376 1.841 1.00 95.44 91 TYR A C 1
ATOM 736 O O . TYR A 1 91 ? 7.622 7.275 1.563 1.00 95.44 91 TYR A O 1
ATOM 744 N N . TRP A 1 92 ? 5.795 6.073 1.046 1.00 95.31 92 TRP A N 1
ATOM 745 C CA . TRP A 1 92 ? 5.541 6.723 -0.244 1.00 95.31 92 TRP A CA 1
ATOM 746 C C . TRP A 1 92 ? 5.457 8.245 -0.119 1.00 95.31 92 TRP A C 1
ATOM 748 O O . TRP A 1 92 ? 6.013 8.972 -0.937 1.00 95.31 92 TRP A O 1
ATOM 758 N N . HIS A 1 93 ? 4.748 8.739 0.896 1.00 91.19 93 HIS A N 1
ATOM 759 C CA . HIS A 1 93 ? 4.552 10.172 1.099 1.00 91.19 93 HIS A CA 1
ATOM 760 C C . HIS A 1 93 ? 5.867 10.912 1.417 1.00 91.19 93 HIS A C 1
ATOM 762 O O . HIS A 1 93 ? 6.025 12.092 1.076 1.00 91.19 93 HIS A O 1
ATOM 768 N N . GLU A 1 94 ? 6.821 10.233 2.054 1.00 93.12 94 GLU A N 1
ATOM 769 C CA . GLU A 1 94 ? 8.147 10.771 2.375 1.00 93.12 94 GLU A CA 1
ATOM 770 C C . GLU A 1 94 ? 9.075 10.828 1.151 1.00 93.12 94 GLU A C 1
ATOM 772 O O . GLU A 1 94 ? 9.946 11.697 1.084 1.00 93.12 94 GLU A O 1
ATOM 777 N N . GLN A 1 95 ? 8.837 9.986 0.141 1.00 94.31 95 GLN A N 1
ATOM 778 C CA . GLN A 1 95 ? 9.662 9.915 -1.063 1.00 94.31 95 GLN A CA 1
ATOM 779 C C . GLN A 1 95 ? 9.340 11.042 -2.050 1.00 94.31 95 GLN A C 1
ATOM 781 O O . GLN A 1 95 ? 8.348 11.021 -2.784 1.00 94.31 95 GLN A O 1
ATOM 786 N N . ILE A 1 96 ? 10.214 12.049 -2.104 1.00 91.38 96 ILE A N 1
ATOM 787 C CA . ILE A 1 96 ? 10.051 13.215 -2.987 1.00 91.38 96 ILE A CA 1
ATOM 788 C C . ILE A 1 96 ? 10.027 12.794 -4.463 1.00 91.38 96 ILE A C 1
ATOM 790 O O . ILE A 1 96 ? 9.272 13.372 -5.243 1.00 91.38 96 ILE A O 1
ATOM 794 N N . HIS A 1 97 ? 10.806 11.782 -4.849 1.00 91.19 97 HIS A N 1
ATOM 795 C CA . HIS A 1 97 ? 10.883 11.292 -6.229 1.00 91.19 97 HIS A CA 1
ATOM 796 C C . HIS A 1 97 ? 9.608 10.583 -6.704 1.00 91.19 97 HIS A C 1
ATOM 798 O O . HIS A 1 97 ? 9.348 10.550 -7.905 1.00 91.19 97 HIS A O 1
ATOM 804 N N . PHE A 1 98 ? 8.754 10.098 -5.797 1.00 91.62 98 PHE A N 1
ATOM 805 C CA . PHE A 1 98 ? 7.450 9.528 -6.166 1.00 91.62 98 PHE A CA 1
ATOM 806 C C . PHE A 1 98 ? 6.388 10.590 -6.463 1.00 91.62 98 PHE A C 1
ATOM 808 O O . PHE A 1 98 ? 5.386 10.300 -7.132 1.00 91.62 98 PHE A O 1
ATOM 815 N N . ARG A 1 99 ? 6.594 11.825 -5.991 1.00 87.12 99 ARG A N 1
ATOM 816 C CA . ARG A 1 99 ? 5.630 12.919 -6.140 1.00 87.12 99 ARG A CA 1
ATOM 817 C C . ARG A 1 99 ? 5.503 13.339 -7.594 1.00 87.12 99 ARG A C 1
ATOM 819 O O . ARG A 1 99 ? 6.465 13.347 -8.364 1.00 87.12 99 ARG A O 1
ATOM 826 N N . SER A 1 100 ? 4.291 13.717 -7.991 1.00 84.19 100 SER A N 1
ATOM 827 C CA . SER A 1 100 ? 4.095 14.242 -9.339 1.00 84.19 100 SER A CA 1
ATOM 828 C C . SER A 1 100 ? 4.517 15.711 -9.387 1.00 84.19 100 SER A C 1
ATOM 830 O O . SER A 1 100 ? 4.065 16.498 -8.557 1.00 84.19 100 SER A O 1
ATOM 832 N N . PRO A 1 101 ? 5.290 16.139 -10.401 1.00 81.06 101 PRO A N 1
ATOM 833 C CA . PRO A 1 101 ? 5.685 17.541 -10.527 1.00 81.06 101 PRO A CA 1
ATOM 834 C C . PRO A 1 101 ? 4.508 18.479 -10.853 1.00 81.06 101 PRO A C 1
ATOM 836 O O . PRO A 1 101 ? 4.659 19.694 -10.769 1.00 81.06 101 PRO A O 1
ATOM 839 N N . TYR A 1 102 ? 3.346 17.939 -11.243 1.00 83.38 102 TYR A N 1
ATOM 840 C CA . TYR A 1 102 ? 2.218 18.728 -11.752 1.00 83.38 102 TYR A CA 1
ATOM 841 C C . TYR A 1 102 ? 0.961 18.672 -10.879 1.00 83.38 102 TYR A C 1
ATOM 843 O O . TYR A 1 102 ? 0.068 19.500 -11.051 1.00 83.38 102 TYR A O 1
ATOM 851 N N . THR A 1 103 ? 0.827 17.689 -9.984 1.00 84.69 103 THR A N 1
ATOM 852 C CA . THR A 1 103 ? -0.403 17.521 -9.198 1.00 84.69 103 THR A CA 1
ATOM 853 C C . THR A 1 103 ? -0.175 16.746 -7.909 1.00 84.69 103 THR A C 1
ATOM 855 O O . THR A 1 103 ? 0.406 15.669 -7.921 1.00 84.69 103 THR A O 1
ATOM 858 N N . SER A 1 104 ? -0.753 17.222 -6.807 1.00 85.44 104 SER A N 1
ATOM 859 C CA . SER A 1 104 ? -0.695 16.515 -5.523 1.00 85.44 104 SER A CA 1
ATOM 860 C C . SER A 1 104 ? -1.594 15.278 -5.448 1.00 85.44 104 SER A C 1
ATOM 862 O O . SER A 1 104 ? -1.561 14.530 -4.473 1.00 85.44 104 SER A O 1
ATOM 864 N N . ARG A 1 105 ? -2.399 15.012 -6.488 1.00 83.44 105 ARG A N 1
ATOM 865 C CA . ARG A 1 105 ? -3.290 13.843 -6.551 1.00 83.44 105 ARG A CA 1
ATOM 866 C C . ARG A 1 105 ? -2.542 12.513 -6.391 1.00 83.44 105 ARG A C 1
ATOM 868 O O . ARG A 1 105 ? -3.142 11.547 -5.930 1.00 83.44 105 ARG A O 1
ATOM 875 N N . TYR A 1 106 ? -1.273 12.461 -6.793 1.00 83.56 106 TYR A N 1
ATOM 876 C CA . TYR A 1 106 ? -0.452 11.247 -6.780 1.00 83.56 106 TYR A CA 1
ATOM 877 C C . TYR A 1 106 ? 0.610 11.237 -5.673 1.00 83.56 106 TYR A C 1
ATOM 879 O O . TYR A 1 106 ? 1.437 10.330 -5.634 1.00 83.56 106 TYR A O 1
ATOM 887 N N . ASP A 1 107 ? 0.569 12.204 -4.752 1.00 85.06 107 ASP A N 1
ATOM 888 C CA . ASP A 1 107 ? 1.517 12.286 -3.630 1.00 85.06 107 ASP A CA 1
ATOM 889 C C . ASP A 1 107 ? 1.248 11.223 -2.555 1.00 85.06 107 ASP A C 1
ATOM 891 O O . ASP A 1 107 ? 2.057 11.013 -1.657 1.00 85.06 107 ASP A O 1
ATOM 895 N N . SER A 1 108 ? 0.119 10.521 -2.658 1.00 87.31 108 SER A N 1
ATOM 896 C CA . SER A 1 108 ? -0.188 9.344 -1.852 1.00 87.31 108 SER A CA 1
ATOM 897 C C . SER A 1 108 ? -0.424 8.137 -2.750 1.00 87.31 108 SER A C 1
ATOM 899 O O . SER A 1 108 ? -1.166 8.244 -3.732 1.00 87.31 108 SER A O 1
ATOM 901 N N . LEU A 1 109 ? 0.124 6.983 -2.370 1.00 92.50 109 LEU A N 1
ATOM 902 C CA . LEU A 1 109 ? -0.137 5.704 -3.028 1.00 92.50 109 LEU A CA 1
ATOM 903 C C . LEU A 1 109 ? -1.642 5.377 -2.979 1.00 92.50 109 LEU A C 1
ATOM 905 O O . LEU A 1 109 ? -2.185 5.273 -1.881 1.00 92.50 109 LEU A O 1
ATOM 909 N N . PRO A 1 110 ? -2.361 5.218 -4.105 1.00 91.88 110 PRO A N 1
ATOM 910 C CA . PRO A 1 110 ? -3.772 4.824 -4.082 1.00 91.88 110 PRO A CA 1
ATOM 911 C C . PRO A 1 110 ? -3.975 3.440 -3.447 1.00 91.88 110 PRO A C 1
ATOM 913 O O . PRO A 1 110 ? -3.191 2.536 -3.711 1.00 91.88 110 PRO A O 1
ATOM 916 N N . TRP A 1 111 ? -5.046 3.259 -2.663 1.00 92.62 111 TRP A N 1
ATOM 917 C CA . TRP A 1 111 ? -5.353 2.000 -1.957 1.00 92.62 111 TRP A CA 1
ATOM 918 C C . TRP A 1 111 ? -5.337 0.771 -2.867 1.00 92.62 111 TRP A C 1
ATOM 920 O O . TRP A 1 111 ? -4.508 -0.109 -2.671 1.00 92.62 111 TRP A O 1
ATOM 930 N N . GLY A 1 112 ? -6.167 0.762 -3.913 1.00 93.38 112 GLY A N 1
ATOM 931 C CA . GLY A 1 112 ? -6.214 -0.362 -4.849 1.00 93.38 112 GLY A CA 1
ATOM 932 C C . GLY A 1 112 ? -4.879 -0.628 -5.554 1.00 93.38 112 GLY A C 1
ATOM 933 O O . GLY A 1 112 ? -4.543 -1.779 -5.793 1.00 93.38 112 GLY A O 1
ATOM 934 N N . LEU A 1 113 ? -4.081 0.413 -5.830 1.00 94.62 113 LEU A N 1
ATOM 935 C CA . LEU A 1 113 ? -2.766 0.241 -6.456 1.00 94.62 113 LEU A CA 1
ATOM 936 C C . LEU A 1 113 ? -1.755 -0.392 -5.493 1.00 94.62 113 LEU A C 1
ATOM 938 O O . LEU A 1 113 ? -1.020 -1.290 -5.886 1.00 94.62 113 LEU A O 1
ATOM 942 N N . GLY A 1 114 ? -1.724 0.061 -4.238 1.00 95.44 114 GLY A N 1
ATOM 943 C CA . GLY A 1 114 ? -0.834 -0.508 -3.228 1.00 95.44 114 GLY A CA 1
ATOM 944 C C . GLY A 1 114 ? -1.230 -1.927 -2.824 1.00 95.44 114 GLY A C 1
ATOM 945 O O . GLY A 1 114 ? -0.359 -2.776 -2.694 1.00 95.44 114 GLY A O 1
ATOM 946 N N . LEU A 1 115 ? -2.528 -2.228 -2.731 1.00 95.56 115 LEU A N 1
ATOM 947 C CA . LEU A 1 115 ? -2.998 -3.598 -2.507 1.00 95.56 115 LEU A CA 1
ATOM 948 C C . LEU A 1 115 ? -2.686 -4.511 -3.694 1.00 95.56 115 LEU A C 1
ATOM 950 O O . LEU A 1 115 ? -2.242 -5.636 -3.490 1.00 95.56 115 LEU A O 1
ATOM 954 N N . ALA A 1 116 ? -2.860 -4.029 -4.928 1.00 94.19 116 ALA A N 1
ATOM 955 C CA . ALA A 1 116 ? -2.445 -4.773 -6.114 1.00 94.19 116 ALA A CA 1
ATOM 956 C C . ALA A 1 116 ? -0.933 -5.032 -6.124 1.00 94.19 116 ALA A C 1
ATOM 958 O O . ALA A 1 116 ? -0.509 -6.087 -6.571 1.00 94.19 116 ALA A O 1
ATOM 959 N N . LEU A 1 117 ? -0.122 -4.101 -5.617 1.00 95.06 117 LEU A N 1
ATOM 960 C CA . LEU A 1 117 ? 1.313 -4.315 -5.462 1.00 95.06 117 LEU A CA 1
ATOM 961 C C . LEU A 1 117 ? 1.605 -5.408 -4.419 1.00 95.06 117 LEU A C 1
ATOM 963 O O . LEU A 1 117 ? 2.296 -6.366 -4.739 1.00 95.06 117 LEU A O 1
ATOM 967 N N . ILE A 1 118 ? 1.033 -5.295 -3.213 1.00 95.31 118 ILE A N 1
ATOM 968 C CA . ILE A 1 118 ? 1.222 -6.256 -2.109 1.00 95.31 118 ILE A CA 1
ATOM 969 C C . ILE A 1 118 ? 0.833 -7.675 -2.537 1.00 95.31 118 ILE A C 1
ATOM 971 O O . ILE A 1 118 ? 1.580 -8.620 -2.313 1.00 95.31 118 ILE A O 1
ATOM 975 N N . ARG A 1 119 ? -0.322 -7.823 -3.193 1.00 93.56 119 ARG A N 1
ATOM 976 C CA . ARG A 1 119 ? -0.878 -9.124 -3.597 1.00 93.56 119 ARG A CA 1
ATOM 977 C C . ARG A 1 119 ? -0.113 -9.820 -4.714 1.00 93.56 119 ARG A C 1
ATOM 979 O O . ARG A 1 119 ? -0.396 -10.979 -4.99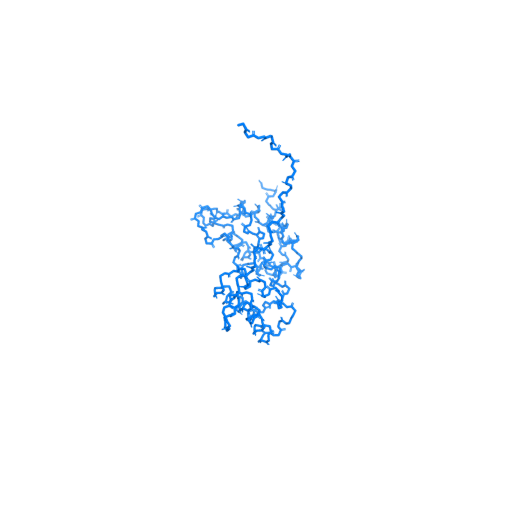8 1.00 93.56 119 ARG A O 1
ATOM 986 N N . ARG A 1 120 ? 0.792 -9.111 -5.386 1.00 91.81 120 ARG A N 1
ATOM 987 C CA . ARG A 1 120 ? 1.597 -9.662 -6.483 1.00 91.81 120 ARG A CA 1
ATOM 988 C C . ARG A 1 120 ? 2.978 -10.122 -6.059 1.00 91.81 120 ARG A C 1
ATOM 990 O O . ARG A 1 120 ? 3.723 -10.634 -6.892 1.00 91.81 120 ARG A O 1
ATOM 997 N N . SER A 1 121 ? 3.289 -9.968 -4.783 1.00 88.12 121 SER A N 1
ATOM 998 C CA . SER A 1 121 ? 4.401 -10.652 -4.150 1.00 88.12 121 SER A CA 1
ATOM 999 C C . SER A 1 121 ? 3.985 -12.073 -3.763 1.00 88.12 121 SER A C 1
ATOM 1001 O O . SER A 1 121 ? 2.809 -12.355 -3.515 1.00 88.12 121 SER A O 1
ATOM 1003 N N . ALA A 1 122 ? 4.947 -12.986 -3.691 1.00 80.69 122 ALA A N 1
ATOM 1004 C CA . ALA A 1 122 ? 4.732 -14.326 -3.165 1.00 80.69 122 ALA A CA 1
ATOM 1005 C C . ALA A 1 122 ? 4.373 -14.292 -1.662 1.00 80.69 122 ALA A C 1
ATOM 1007 O O . ALA A 1 122 ? 5.241 -14.309 -0.792 1.00 80.69 122 ALA A O 1
ATOM 1008 N N . GLY A 1 123 ? 3.074 -14.276 -1.350 1.00 83.62 123 GLY A N 1
ATOM 1009 C CA . GLY A 1 123 ? 2.567 -14.166 0.023 1.00 83.62 123 GLY A CA 1
ATOM 1010 C C . GLY A 1 123 ? 2.402 -12.712 0.478 1.00 83.62 123 GLY A C 1
ATOM 1011 O O . GLY A 1 123 ? 2.307 -11.814 -0.350 1.00 83.62 123 GLY A O 1
ATOM 1012 N N . VAL A 1 124 ? 2.323 -12.477 1.795 1.00 83.38 124 VAL A N 1
ATOM 1013 C CA . VAL A 1 124 ? 2.314 -11.111 2.352 1.00 83.38 124 VAL A CA 1
ATOM 1014 C C . VAL A 1 124 ? 3.760 -10.720 2.676 1.00 83.38 124 VAL A C 1
ATOM 1016 O O . VAL A 1 124 ? 4.306 -11.249 3.648 1.00 83.38 124 VAL A O 1
ATOM 1019 N N . PRO A 1 125 ? 4.388 -9.838 1.880 1.00 91.31 125 PRO A N 1
ATOM 1020 C CA . PRO A 1 125 ? 5.768 -9.416 2.091 1.00 91.31 125 PRO A CA 1
ATOM 1021 C C . PRO A 1 125 ? 5.890 -8.526 3.331 1.00 91.31 125 PRO A C 1
ATOM 1023 O O . PRO A 1 125 ? 4.920 -7.920 3.792 1.00 91.31 125 PRO A O 1
ATOM 1026 N N . CYS A 1 126 ? 7.099 -8.412 3.868 1.00 94.50 126 CYS A N 1
ATOM 1027 C CA . CYS A 1 126 ? 7.403 -7.425 4.895 1.00 94.50 126 CYS A CA 1
ATOM 1028 C C . CYS A 1 126 ? 7.601 -6.023 4.289 1.00 94.50 126 CYS A C 1
ATOM 1030 O O . CYS A 1 126 ? 7.731 -5.846 3.076 1.00 94.50 126 CYS A O 1
ATOM 1032 N N . LEU A 1 127 ? 7.635 -4.998 5.145 1.00 95.81 127 LEU A N 1
ATOM 1033 C CA . LEU A 1 127 ? 7.813 -3.614 4.700 1.00 95.81 127 LEU A CA 1
ATOM 1034 C C . LEU A 1 127 ? 9.126 -3.406 3.930 1.00 95.81 127 LEU A C 1
ATOM 1036 O O . LEU A 1 127 ? 9.115 -2.729 2.907 1.00 95.81 127 LEU A O 1
ATOM 1040 N N . ASP A 1 128 ? 10.229 -3.994 4.393 1.00 96.69 128 ASP A N 1
ATOM 1041 C CA . ASP A 1 128 ? 11.546 -3.814 3.770 1.00 96.69 128 ASP A CA 1
ATOM 1042 C C . ASP A 1 128 ? 11.582 -4.400 2.351 1.00 96.69 128 ASP A C 1
ATOM 1044 O O . ASP A 1 128 ? 12.081 -3.757 1.429 1.00 96.69 128 ASP A O 1
ATOM 1048 N N . GLU A 1 129 ? 10.974 -5.574 2.149 1.00 95.81 129 GLU A N 1
ATOM 1049 C CA . GLU A 1 129 ? 10.798 -6.181 0.822 1.00 95.81 129 GLU A CA 1
ATOM 1050 C C . GLU A 1 129 ? 9.983 -5.265 -0.096 1.00 95.81 129 GLU A C 1
ATOM 1052 O O . GLU A 1 129 ? 10.364 -5.024 -1.242 1.00 95.81 129 GLU A O 1
ATOM 1057 N N . MET A 1 130 ? 8.900 -4.679 0.421 1.00 96.69 130 MET A N 1
ATOM 1058 C CA . MET A 1 130 ? 8.070 -3.748 -0.345 1.00 96.69 130 MET A CA 1
ATOM 1059 C C . MET A 1 130 ? 8.795 -2.452 -0.699 1.00 96.69 130 MET A C 1
ATOM 1061 O O . MET A 1 130 ? 8.603 -1.937 -1.800 1.00 96.69 130 MET A O 1
ATOM 1065 N N . ILE A 1 131 ? 9.628 -1.930 0.202 1.00 97.31 131 ILE A N 1
ATOM 1066 C CA . ILE A 1 131 ? 10.460 -0.749 -0.049 1.00 97.31 131 ILE A CA 1
ATOM 1067 C C . ILE A 1 131 ? 11.484 -1.047 -1.148 1.00 97.31 131 ILE A C 1
ATOM 1069 O O . ILE A 1 131 ? 11.604 -0.283 -2.104 1.00 97.31 131 ILE A O 1
ATOM 1073 N N . ILE A 1 132 ? 12.185 -2.178 -1.064 1.00 96.81 132 ILE A N 1
ATOM 1074 C CA . ILE A 1 132 ? 13.152 -2.578 -2.094 1.00 96.81 132 ILE A CA 1
ATOM 1075 C C . ILE A 1 132 ? 12.447 -2.739 -3.445 1.00 96.81 132 ILE A C 1
ATOM 1077 O O . ILE A 1 132 ? 12.911 -2.216 -4.460 1.00 96.81 132 ILE A O 1
ATOM 1081 N N . LEU A 1 133 ? 11.301 -3.423 -3.465 1.00 96.38 133 LEU A N 1
ATOM 1082 C CA . LEU A 1 133 ? 10.538 -3.663 -4.683 1.00 96.38 133 LEU A CA 1
ATOM 1083 C C . LEU A 1 133 ? 10.028 -2.361 -5.313 1.00 96.38 133 LEU A C 1
ATOM 1085 O O . LEU A 1 133 ? 10.148 -2.179 -6.524 1.00 96.38 133 LEU A O 1
ATOM 1089 N N . ILE A 1 134 ? 9.466 -1.443 -4.522 1.00 97.00 134 ILE A N 1
ATOM 1090 C CA . ILE A 1 134 ? 8.873 -0.208 -5.050 1.00 97.00 134 ILE A CA 1
ATOM 1091 C C . ILE A 1 134 ? 9.926 0.766 -5.582 1.00 97.00 134 ILE A C 1
ATOM 1093 O O . ILE A 1 134 ? 9.682 1.415 -6.600 1.00 97.00 134 ILE A O 1
ATOM 1097 N N . GLU A 1 135 ? 11.102 0.823 -4.954 1.00 97.50 135 GLU A N 1
ATOM 1098 C CA . GLU A 1 135 ? 12.236 1.615 -5.438 1.00 97.50 135 GLU A CA 1
ATOM 1099 C C . GLU A 1 135 ? 12.792 1.043 -6.750 1.00 97.50 135 GLU A C 1
ATOM 1101 O O . GLU A 1 135 ? 12.969 1.778 -7.722 1.00 97.50 135 GLU A O 1
ATOM 1106 N N . ARG A 1 136 ? 12.938 -0.284 -6.861 1.00 97.06 136 ARG A N 1
ATOM 1107 C CA . ARG A 1 136 ? 13.328 -0.920 -8.134 1.00 97.06 136 ARG A CA 1
ATOM 1108 C C . ARG A 1 136 ? 12.291 -0.701 -9.236 1.00 97.06 136 ARG A C 1
ATOM 1110 O O . ARG A 1 136 ? 12.636 -0.399 -10.379 1.00 97.06 136 ARG A O 1
ATOM 1117 N N . LEU A 1 137 ? 11.000 -0.791 -8.907 1.00 96.81 137 LEU A N 1
ATOM 1118 C CA . LEU A 1 137 ? 9.918 -0.478 -9.846 1.00 96.81 137 LEU A CA 1
ATOM 1119 C C . LEU A 1 137 ? 9.951 0.986 -10.290 1.00 96.81 137 LEU A C 1
ATOM 1121 O O . LEU A 1 137 ? 9.622 1.268 -11.444 1.00 96.81 137 LEU A O 1
ATOM 1125 N N . TYR A 1 138 ? 10.340 1.909 -9.408 1.00 96.06 138 TYR A N 1
ATOM 1126 C CA . TYR A 1 138 ? 10.550 3.308 -9.762 1.00 96.06 138 TYR A CA 1
ATOM 1127 C C . TYR A 1 138 ? 11.687 3.456 -10.771 1.00 96.06 138 TYR A C 1
ATOM 1129 O O . TYR A 1 138 ? 11.465 4.012 -11.847 1.00 96.06 138 TYR A O 1
ATOM 1137 N N . GLU A 1 139 ? 12.864 2.902 -10.484 1.00 95.56 139 GLU A N 1
ATOM 1138 C CA . GLU A 1 139 ? 14.016 2.948 -11.390 1.00 95.56 139 GLU A CA 1
ATOM 1139 C C . GLU A 1 139 ? 13.688 2.345 -12.762 1.00 95.56 139 GLU A C 1
ATOM 1141 O O . GLU A 1 139 ? 13.931 2.962 -13.804 1.00 95.56 139 GLU A O 1
ATOM 1146 N N . TYR A 1 140 ? 13.037 1.181 -12.779 1.00 95.44 140 TYR A N 1
ATOM 1147 C CA . TYR A 1 140 ? 12.570 0.559 -14.012 1.00 95.44 140 TYR A CA 1
ATOM 1148 C C . TYR A 1 140 ? 11.556 1.442 -14.756 1.00 95.44 140 TYR A C 1
ATOM 1150 O O . TYR A 1 140 ? 11.644 1.607 -15.976 1.00 95.44 140 TYR A O 1
ATOM 1158 N N . ALA A 1 141 ? 10.604 2.057 -14.047 1.00 94.81 141 ALA A N 1
ATOM 1159 C CA . ALA A 1 141 ? 9.612 2.950 -14.639 1.00 94.81 141 ALA A CA 1
ATOM 1160 C C . ALA A 1 141 ? 10.244 4.172 -15.318 1.00 94.81 141 ALA A C 1
ATOM 1162 O O . ALA A 1 141 ? 9.719 4.628 -16.337 1.00 94.81 141 ALA A O 1
ATOM 1163 N N . GLU A 1 142 ? 11.347 4.695 -14.779 1.00 92.75 142 GLU A N 1
ATOM 1164 C CA . GLU A 1 142 ? 12.061 5.843 -15.346 1.00 92.75 142 GLU A CA 1
ATOM 1165 C C . GLU A 1 142 ? 12.650 5.544 -16.732 1.00 92.75 142 GLU A C 1
ATOM 1167 O O . GLU A 1 142 ? 12.735 6.451 -17.563 1.00 92.75 142 GLU A O 1
ATOM 1172 N N . VAL A 1 143 ? 12.991 4.279 -17.002 1.00 92.38 143 VAL A N 1
ATOM 1173 C CA . VAL A 1 143 ? 13.526 3.818 -18.294 1.00 92.38 143 VAL A CA 1
ATOM 1174 C C . VAL A 1 143 ? 12.419 3.287 -19.211 1.00 92.38 143 VAL A C 1
ATOM 1176 O O . VAL A 1 143 ? 12.405 3.563 -20.410 1.00 92.38 143 VAL A O 1
ATOM 1179 N N . ALA A 1 144 ? 11.473 2.522 -18.663 1.00 91.38 144 ALA A N 1
ATOM 1180 C CA . ALA A 1 144 ? 10.514 1.737 -19.439 1.00 91.38 144 ALA A CA 1
ATOM 1181 C C . ALA A 1 144 ? 9.205 2.471 -19.780 1.00 91.38 144 ALA A C 1
ATOM 1183 O O . ALA A 1 144 ? 8.413 1.978 -20.591 1.00 91.38 144 ALA A O 1
ATOM 1184 N N . CYS A 1 145 ? 8.921 3.617 -19.153 1.00 92.69 145 CYS A N 1
ATOM 1185 C CA . CYS A 1 145 ? 7.662 4.339 -19.337 1.00 92.69 145 CYS A CA 1
ATOM 1186 C C . CYS A 1 145 ? 7.878 5.775 -19.825 1.00 92.69 145 CYS A C 1
ATOM 1188 O O . CYS A 1 145 ? 8.761 6.498 -19.375 1.00 92.69 145 CYS A O 1
ATOM 1190 N N . SER A 1 146 ? 6.991 6.243 -20.706 1.00 89.38 146 SER A N 1
ATOM 1191 C CA . SER A 1 146 ? 7.013 7.633 -21.163 1.00 89.38 146 SER A CA 1
ATOM 1192 C C . SER A 1 146 ? 6.459 8.578 -20.095 1.00 89.38 146 SER A C 1
ATOM 1194 O O . SER A 1 146 ? 5.267 8.554 -19.781 1.00 89.38 146 SER A O 1
ATOM 1196 N N . LYS A 1 147 ? 7.305 9.491 -19.605 1.00 85.19 147 LYS A N 1
ATOM 1197 C CA . LYS A 1 147 ? 6.909 10.573 -18.683 1.00 85.19 147 LYS A CA 1
ATOM 1198 C C . LYS A 1 147 ? 5.904 11.553 -19.298 1.00 85.19 147 LYS A C 1
ATOM 1200 O O . LYS A 1 147 ? 5.210 12.254 -18.572 1.00 85.19 147 LYS A O 1
ATOM 1205 N N . ARG A 1 148 ? 5.799 11.600 -20.633 1.00 85.62 148 ARG A N 1
ATOM 1206 C CA . ARG A 1 148 ? 4.830 12.460 -21.330 1.00 85.62 148 ARG A CA 1
ATOM 1207 C C . ARG A 1 148 ? 3.404 11.921 -21.216 1.00 85.62 148 ARG A C 1
ATOM 1209 O O . ARG A 1 148 ? 2.481 12.709 -21.057 1.00 85.62 148 ARG A O 1
ATOM 1216 N N . SER A 1 149 ? 3.222 10.605 -21.325 1.00 87.50 149 SER A N 1
ATOM 1217 C CA . SER A 1 149 ? 1.902 9.970 -21.212 1.00 87.50 149 SER A CA 1
ATOM 1218 C C . SER A 1 149 ? 1.550 9.604 -19.771 1.00 87.50 149 SER A C 1
ATOM 1220 O O . SER A 1 149 ? 0.382 9.651 -19.403 1.00 87.50 149 SER A O 1
ATOM 1222 N N . LEU A 1 150 ? 2.554 9.255 -18.960 1.00 89.06 150 LEU A N 1
ATOM 1223 C CA . LEU A 1 150 ? 2.410 8.831 -17.565 1.00 89.06 150 LEU A CA 1
ATOM 1224 C C . LEU A 1 150 ? 3.300 9.707 -16.663 1.00 89.06 150 LEU A C 1
ATOM 1226 O O . LEU A 1 150 ? 4.377 9.274 -16.234 1.00 89.06 150 LEU A O 1
ATOM 1230 N N . PRO A 1 151 ? 2.896 10.965 -16.404 1.00 86.56 151 PRO A N 1
ATOM 1231 C CA . PRO A 1 151 ? 3.724 11.934 -15.687 1.00 86.56 151 PRO A CA 1
ATOM 1232 C C . PRO A 1 151 ? 4.005 11.563 -14.228 1.00 86.56 151 PRO A C 1
ATOM 1234 O O . PRO A 1 151 ? 5.074 11.889 -13.717 1.00 86.56 151 PRO A O 1
ATOM 1237 N N . ALA A 1 152 ? 3.089 10.871 -13.549 1.00 91.44 152 ALA A N 1
ATOM 1238 C CA . ALA A 1 152 ? 3.266 10.483 -12.150 1.00 91.44 152 ALA A CA 1
ATOM 1239 C C . ALA A 1 152 ? 3.751 9.037 -12.007 1.00 91.44 152 ALA A C 1
ATOM 1241 O O . ALA A 1 152 ? 3.329 8.164 -12.770 1.00 91.44 152 ALA A O 1
ATOM 1242 N N . PHE A 1 153 ? 4.571 8.763 -10.986 1.00 94.38 153 PHE A N 1
ATOM 1243 C CA . PHE A 1 153 ? 5.034 7.401 -10.721 1.00 94.38 153 PHE A CA 1
ATOM 1244 C C . PHE A 1 153 ? 3.867 6.440 -10.462 1.00 94.38 153 PHE A C 1
ATOM 1246 O O . PHE A 1 153 ? 3.831 5.379 -11.070 1.00 94.38 153 PHE A O 1
ATOM 1253 N N . ALA A 1 154 ? 2.840 6.842 -9.704 1.00 94.31 154 ALA A N 1
ATOM 1254 C CA . ALA A 1 154 ? 1.641 6.020 -9.489 1.00 94.31 154 ALA A CA 1
ATOM 1255 C C . ALA A 1 154 ? 0.978 5.541 -10.800 1.00 94.31 154 ALA A C 1
ATOM 1257 O O . ALA A 1 154 ? 0.497 4.415 -10.885 1.00 94.31 154 ALA A O 1
ATOM 1258 N N . GLN A 1 155 ? 0.975 6.372 -11.848 1.00 93.12 155 GLN A N 1
ATOM 1259 C CA . GLN A 1 155 ? 0.430 5.984 -13.153 1.00 93.12 155 GLN A CA 1
ATOM 1260 C C . GLN A 1 155 ? 1.349 5.001 -13.883 1.00 93.12 155 GLN A C 1
ATOM 1262 O O . GLN A 1 155 ? 0.870 4.058 -14.509 1.00 93.12 155 GLN A O 1
ATOM 1267 N N . ARG A 1 156 ? 2.669 5.215 -13.800 1.00 95.31 156 ARG A N 1
ATOM 1268 C CA . ARG A 1 156 ? 3.662 4.288 -14.358 1.00 95.31 156 ARG A CA 1
ATOM 1269 C C . ARG A 1 156 ? 3.599 2.931 -13.665 1.00 95.31 156 ARG A C 1
ATOM 1271 O O . ARG A 1 156 ? 3.577 1.922 -14.357 1.00 95.31 156 ARG A O 1
ATOM 1278 N N . LEU A 1 157 ? 3.488 2.922 -12.338 1.00 95.94 157 LEU A N 1
ATOM 1279 C CA . LEU A 1 157 ? 3.314 1.723 -11.528 1.00 95.94 157 LEU A CA 1
ATOM 1280 C C . LEU A 1 157 ? 2.055 0.957 -11.943 1.00 95.94 157 LEU A C 1
ATOM 1282 O O . LEU A 1 157 ? 2.157 -0.222 -12.254 1.00 95.94 157 LEU A O 1
ATOM 1286 N N . GLY A 1 158 ? 0.903 1.628 -12.055 1.00 95.25 158 GLY A N 1
ATOM 1287 C CA . GLY A 1 158 ? -0.324 0.995 -12.559 1.00 95.25 158 GLY A CA 1
ATOM 1288 C C . GLY A 1 158 ? -0.122 0.345 -13.929 1.00 95.25 158 GLY A C 1
ATOM 1289 O O . GLY A 1 158 ? -0.377 -0.841 -14.095 1.00 95.25 158 GLY A O 1
ATOM 1290 N N . ALA A 1 159 ? 0.468 1.076 -14.877 1.00 95.75 159 ALA A N 1
ATOM 1291 C CA . ALA A 1 159 ? 0.755 0.538 -16.205 1.00 95.75 159 ALA A CA 1
ATOM 1292 C C . ALA A 1 159 ? 1.787 -0.605 -16.202 1.00 95.75 159 ALA A C 1
ATOM 1294 O O . ALA A 1 159 ? 1.819 -1.392 -17.147 1.00 95.75 159 ALA A O 1
ATOM 1295 N N . ILE A 1 160 ? 2.695 -0.659 -15.224 1.00 96.19 160 ILE A N 1
ATOM 1296 C CA . ILE A 1 160 ? 3.632 -1.776 -15.045 1.00 96.19 160 ILE A CA 1
ATOM 1297 C C . ILE A 1 160 ? 2.875 -3.000 -14.543 1.00 96.19 160 ILE A C 1
ATOM 1299 O O . ILE A 1 160 ? 3.018 -4.064 -15.139 1.00 96.19 160 ILE A O 1
ATOM 1303 N N . LEU A 1 161 ? 2.034 -2.844 -13.519 1.00 95.44 161 LEU A N 1
ATOM 1304 C CA . LEU A 1 161 ? 1.214 -3.938 -13.010 1.00 95.44 161 LEU A CA 1
ATOM 1305 C C . LEU A 1 161 ? 0.285 -4.476 -14.108 1.00 95.44 161 LEU A C 1
ATOM 1307 O O . LEU A 1 161 ? 0.257 -5.678 -14.329 1.00 95.44 161 LEU A O 1
ATOM 1311 N N . ASP A 1 162 ? -0.370 -3.627 -14.896 1.00 94.69 162 ASP A N 1
ATOM 1312 C CA . ASP A 1 162 ? -1.230 -4.088 -15.999 1.00 94.69 162 ASP A CA 1
ATOM 1313 C C . ASP A 1 162 ? -0.479 -4.918 -17.063 1.00 94.69 162 ASP A C 1
ATOM 1315 O O . ASP A 1 162 ? -1.079 -5.727 -17.766 1.00 94.69 162 ASP A O 1
ATOM 1319 N N . ARG A 1 163 ? 0.838 -4.711 -17.204 1.00 93.38 163 ARG A N 1
ATOM 1320 C CA . ARG A 1 163 ? 1.702 -5.444 -18.148 1.00 93.38 163 ARG A CA 1
ATOM 1321 C C . ARG A 1 163 ? 2.353 -6.683 -17.543 1.00 93.38 163 ARG A C 1
ATOM 1323 O O . ARG A 1 163 ? 2.745 -7.576 -18.295 1.00 93.38 163 ARG A O 1
ATOM 1330 N N . ALA A 1 164 ? 2.552 -6.704 -16.230 1.00 93.31 164 ALA A N 1
ATOM 1331 C CA . ALA A 1 164 ? 3.114 -7.853 -15.547 1.00 93.31 164 ALA A CA 1
ATOM 1332 C C . ALA A 1 164 ? 2.115 -9.015 -15.593 1.00 93.31 164 ALA A C 1
ATOM 1334 O O . ALA A 1 164 ? 0.910 -8.811 -15.440 1.00 93.31 164 ALA A O 1
ATOM 1335 N N . ASP A 1 165 ? 2.614 -10.235 -15.761 1.00 89.31 165 ASP A N 1
ATOM 1336 C CA . ASP A 1 165 ? 1.789 -11.446 -15.764 1.00 89.31 165 ASP A CA 1
ATOM 1337 C C . ASP A 1 165 ? 1.249 -11.717 -14.344 1.00 89.31 165 ASP A C 1
ATOM 1339 O O . ASP A 1 165 ? 2.057 -11.778 -13.412 1.00 89.31 165 ASP A O 1
ATOM 1343 N N . PRO A 1 166 ? -0.082 -11.759 -14.118 1.00 87.06 166 PRO A N 1
ATOM 1344 C CA . PRO A 1 166 ? -0.668 -11.925 -12.782 1.00 87.06 166 PRO A CA 1
ATOM 1345 C C . PRO A 1 166 ? -0.282 -13.240 -12.107 1.00 87.06 166 PRO A C 1
ATOM 1347 O O . PRO A 1 166 ? -0.286 -13.287 -10.880 1.00 87.06 166 PRO A O 1
ATOM 1350 N N . ASP A 1 167 ? 0.096 -14.256 -12.882 1.00 86.94 167 ASP A N 1
ATOM 1351 C CA . ASP A 1 167 ? 0.473 -15.573 -12.367 1.00 86.94 167 ASP A CA 1
ATOM 1352 C C . ASP A 1 167 ? 1.971 -15.668 -12.029 1.00 86.94 167 ASP A C 1
ATOM 1354 O O . ASP A 1 167 ? 2.454 -16.703 -11.563 1.00 86.94 167 ASP A O 1
ATOM 1358 N N . VAL A 1 168 ? 2.725 -14.589 -12.258 1.00 88.62 168 VAL A N 1
ATOM 1359 C CA . VAL A 1 168 ? 4.162 -14.510 -11.995 1.00 88.62 168 VAL A CA 1
ATOM 1360 C C . VAL A 1 168 ? 4.419 -13.539 -10.852 1.00 88.62 168 VAL A C 1
ATOM 1362 O O . VAL A 1 168 ? 3.928 -12.409 -10.855 1.00 88.62 168 VAL A O 1
ATOM 1365 N N . ASP A 1 169 ? 5.244 -13.977 -9.901 1.00 91.50 169 ASP A N 1
ATOM 1366 C CA . ASP A 1 169 ? 5.748 -13.124 -8.829 1.00 91.50 169 ASP A CA 1
ATOM 1367 C C . ASP A 1 169 ? 6.377 -11.845 -9.404 1.00 91.50 169 ASP A C 1
ATOM 1369 O O . ASP A 1 169 ? 7.182 -11.881 -10.345 1.00 91.50 169 ASP A O 1
ATOM 1373 N N . LEU A 1 170 ? 5.975 -10.696 -8.864 1.00 93.88 170 LEU A N 1
ATOM 1374 C CA . LEU A 1 170 ? 6.340 -9.406 -9.435 1.00 93.88 170 LEU A CA 1
ATOM 1375 C C . LEU A 1 170 ? 7.843 -9.128 -9.350 1.00 93.88 170 LEU A C 1
ATOM 1377 O O . LEU A 1 170 ? 8.395 -8.512 -10.26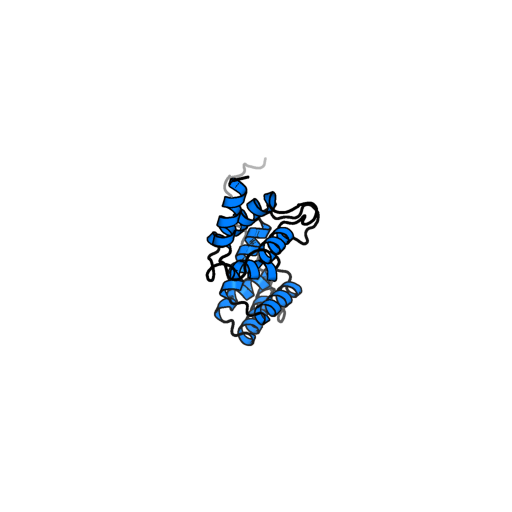4 1.00 93.88 170 LEU A O 1
ATOM 1381 N N . GLU A 1 171 ? 8.509 -9.588 -8.291 1.00 93.25 171 GLU A N 1
ATOM 1382 C CA . GLU A 1 171 ? 9.950 -9.422 -8.138 1.00 93.25 171 GLU A CA 1
ATOM 1383 C C . GLU A 1 171 ? 10.701 -10.253 -9.182 1.00 93.25 171 GLU A C 1
ATOM 1385 O O . GLU A 1 171 ? 11.617 -9.750 -9.844 1.00 93.25 171 GLU A O 1
ATOM 1390 N N . TYR A 1 172 ? 10.264 -11.493 -9.410 1.00 93.19 172 TYR A N 1
ATOM 1391 C CA . TYR A 1 172 ? 10.797 -12.324 -10.486 1.00 93.19 172 TYR A CA 1
ATOM 1392 C C . TYR A 1 172 ? 10.565 -11.691 -11.865 1.00 93.19 172 TYR A C 1
ATOM 1394 O O . TYR A 1 172 ? 11.489 -11.602 -12.684 1.00 93.19 172 TYR A O 1
ATOM 1402 N N . TRP A 1 173 ? 9.345 -11.213 -12.126 1.00 95.12 173 TRP A N 1
ATOM 1403 C CA . TRP A 1 173 ? 9.009 -10.539 -13.379 1.00 95.12 173 TRP A CA 1
ATOM 1404 C C . TRP A 1 173 ? 9.900 -9.314 -13.617 1.00 95.12 173 TRP A C 1
ATOM 1406 O O . TRP A 1 173 ? 10.397 -9.126 -14.733 1.00 95.12 173 TRP A O 1
ATOM 1416 N N . LEU A 1 174 ? 10.136 -8.511 -12.576 1.00 95.00 174 LEU A N 1
ATOM 1417 C CA . LEU A 1 174 ? 10.964 -7.311 -12.640 1.00 95.00 174 LEU A CA 1
ATOM 1418 C C . LEU A 1 174 ? 12.4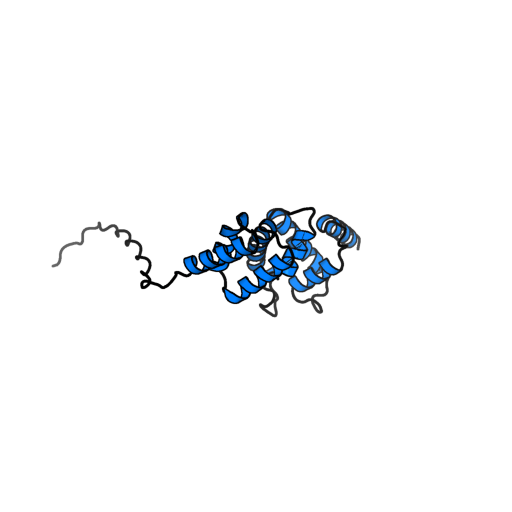24 -7.651 -12.946 1.00 95.00 174 LEU A C 1
ATOM 1420 O O . LEU A 1 174 ? 12.988 -7.078 -13.878 1.00 95.00 174 LEU A O 1
ATOM 1424 N N . CYS A 1 175 ? 12.999 -8.642 -12.254 1.00 94.00 175 CYS A N 1
ATOM 1425 C CA . CYS A 1 175 ? 14.352 -9.137 -12.530 1.00 94.00 175 CYS A CA 1
ATOM 1426 C C . CYS A 1 175 ? 14.532 -9.511 -14.012 1.00 94.00 175 CYS A C 1
ATOM 1428 O O . CYS A 1 175 ? 15.539 -9.174 -14.640 1.00 94.00 175 CYS A O 1
ATOM 1430 N N . ALA A 1 176 ? 13.536 -10.181 -14.603 1.00 93.81 176 ALA A N 1
ATOM 1431 C CA . ALA A 1 176 ? 13.575 -10.560 -16.011 1.00 93.81 176 ALA A CA 1
ATOM 1432 C C . ALA A 1 176 ? 13.526 -9.351 -16.964 1.00 93.81 176 ALA A C 1
ATOM 1434 O O . ALA A 1 176 ? 14.135 -9.401 -18.037 1.00 93.81 176 ALA A O 1
ATOM 1435 N N . GLN A 1 177 ? 12.817 -8.271 -16.613 1.00 93.81 177 GLN A N 1
ATOM 1436 C CA . GLN A 1 177 ? 12.794 -7.054 -17.434 1.00 93.81 177 GLN A CA 1
ATOM 1437 C C . GLN A 1 177 ? 14.081 -6.242 -17.310 1.00 93.81 177 GLN A C 1
ATOM 1439 O O . GLN A 1 177 ? 14.611 -5.800 -18.328 1.00 93.81 177 GLN A O 1
ATOM 1444 N N . GLU A 1 178 ? 14.612 -6.084 -16.099 1.00 91.62 178 GLU A N 1
ATOM 1445 C CA . GLU A 1 178 ? 15.879 -5.385 -15.865 1.00 91.62 178 GLU A CA 1
ATOM 1446 C C . GLU A 1 178 ? 17.014 -6.030 -16.665 1.00 91.62 178 GLU A C 1
ATOM 1448 O O . GLU A 1 178 ? 17.718 -5.336 -17.399 1.00 91.62 178 GLU A O 1
ATOM 1453 N N . ALA A 1 179 ? 17.106 -7.366 -16.645 1.00 90.12 179 ALA A N 1
ATOM 1454 C CA . ALA A 1 179 ? 18.076 -8.098 -17.453 1.00 90.12 179 ALA A CA 1
ATOM 1455 C C . ALA A 1 179 ? 17.946 -7.763 -18.949 1.00 90.12 179 ALA A C 1
ATOM 1457 O O . ALA A 1 179 ? 18.946 -7.516 -19.615 1.00 90.12 179 ALA A O 1
ATOM 1458 N N . ARG A 1 180 ? 16.723 -7.684 -19.492 1.00 86.81 180 ARG A N 1
ATOM 1459 C CA . ARG A 1 180 ? 16.488 -7.324 -20.905 1.00 86.81 180 ARG A CA 1
ATOM 1460 C C . ARG A 1 180 ? 16.887 -5.884 -21.230 1.00 86.81 180 ARG A C 1
ATOM 1462 O O . ARG A 1 180 ? 17.290 -5.619 -22.361 1.00 86.81 180 ARG A O 1
ATOM 1469 N N . CYS A 1 181 ? 16.757 -4.967 -20.275 1.00 78.94 181 CYS A N 1
ATOM 1470 C CA . CYS A 1 181 ? 17.164 -3.573 -20.430 1.00 78.94 181 CYS A CA 1
ATOM 1471 C C . CYS A 1 181 ? 18.687 -3.407 -20.392 1.00 78.94 181 CYS A C 1
ATOM 1473 O O . CYS A 1 181 ? 19.207 -2.597 -21.149 1.00 78.94 181 CYS A O 1
ATOM 1475 N N . SER A 1 182 ? 19.405 -4.193 -19.583 1.00 70.81 182 SER A N 1
ATOM 1476 C CA . SER A 1 182 ? 20.874 -4.146 -19.506 1.00 70.81 182 SER A CA 1
ATOM 1477 C C . SER A 1 182 ? 21.592 -4.649 -20.767 1.00 70.81 182 SER A C 1
ATOM 1479 O O . SER A 1 182 ? 22.780 -4.388 -20.928 1.00 70.81 182 SER A O 1
ATOM 1481 N N . PHE A 1 183 ? 20.896 -5.363 -21.660 1.00 57.50 183 PHE A N 1
ATOM 1482 C CA . PHE A 1 183 ? 21.437 -5.865 -22.933 1.00 57.50 183 PHE A CA 1
ATOM 1483 C C . PHE A 1 183 ? 21.055 -5.012 -24.161 1.00 57.50 183 PHE A C 1
ATOM 1485 O O . PHE A 1 183 ? 21.248 -5.463 -25.293 1.00 57.50 183 PHE A O 1
ATOM 1492 N N . ARG A 1 184 ? 20.499 -3.810 -23.966 1.00 50.78 184 ARG A N 1
ATOM 1493 C CA . ARG A 1 184 ? 20.245 -2.826 -25.034 1.00 50.78 184 ARG A CA 1
ATOM 1494 C C . ARG A 1 184 ? 21.208 -1.656 -24.947 1.00 50.78 184 ARG A C 1
ATOM 1496 O O . ARG A 1 184 ? 21.569 -1.161 -26.036 1.00 50.78 184 ARG A O 1
#

Secondary structure (DSSP, 8-state):
-PPPPPP----PPPP-PPP--PPTTPPPHHHHHHHHHHHHHHHTT-STTHHHHHHHHHHS-HHHHHHHHHHHHHTT--HHHHHHHHHHHHHHHH-GGGS-SS-GGGSS--HHHHHHHHTTSSSS--HHHHHHHHHHHHHHHHHHS-TTT--SHHHHHHHHHHHS-TTS-HHHHHHHHHHHHHT-